Protein AF-A0A931CSE8-F1 (afdb_monomer_lite)

Secondary structure (DSSP, 8-state):
-HHHHHHHHHHHHHHHHHHHHHHHHHHHHHHHHHHHHHHHHHHHHHHHHHHHHHHHHHHHHHHHHHHHHHT-SEEEESSSSEEEEEEE-GGG-EEEEEEEEEE-GGG-EEEEEEEEEESEEETTSSS-EEESSPPPPEEEEEEEEE-TT-EEEEEETTS-EEEEETTEEEE-S-SSPPTTS-HHHHT---EEEEEEEEEESTTSTT-EEEEEEEE-TTT-SS-PPPP-------TT-TT---

Sequence (242 aa):
MLRRARQHLRNESGDFMISTIIGSIIMMVVIGAIAAGVLGIALFQKVVTEKSDVTSEAAMADSTLRSDILWASSITATDNKKVELTVPG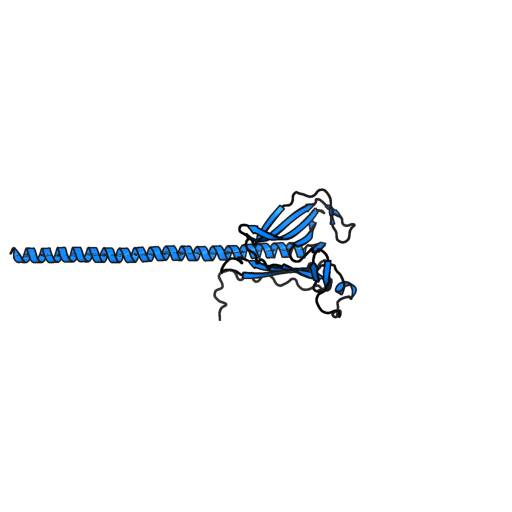RAGACRVATWTISPGDEGKTAVGVSVVSYPTTDATVNPVRCSGTPTAPSVQTFISDADPASAFTYANTGGRDLTYTAGTATVAGPSAVPAGVTAKAWESANLSEVALNTAVASSTDRKTSYRFAQTADNLSIIQTAADAPSHFVPEGDLTALP

Foldseek 3Di:
DVVVVVVVVVVVVVVVVVVVVVVVVVVVVVVVVVVVVVVVVVVVVVVVVVLVLLVQLQVVCLVVVQVQLQQFLAWADQAFFKIWGWGQDPPAKIKIKIWGFAQAPPRAIWIKIKMKIAGHWDPVDVSIDGDDDIDDIDMDTSARHKDPPKTKWWAFLQRWTWGHHRRDTDTDDDPDRDPPGDNCRRPDPTTFKMKIWIWGPVVDPSTDTDIRIFGHCVRHPDPDPTDPDPPPPDPPPPPPDD

Organism: NCBI:txid2935737

Radius of gyration: 31.16 Å; chains: 1; bounding box: 93×39×96 Å

Structure (mmCIF, N/CA/C/O backbone):
data_AF-A0A931CSE8-F1
#
_entry.id   AF-A0A931CSE8-F1
#
loop_
_atom_site.group_PDB
_atom_site.id
_atom_site.type_symbol
_atom_site.label_atom_id
_atom_site.label_alt_id
_atom_site.label_comp_id
_atom_site.label_asym_id
_atom_site.label_entity_id
_atom_site.label_seq_id
_atom_site.pdbx_PDB_ins_code
_atom_site.Cartn_x
_atom_site.Cartn_y
_atom_site.Cartn_z
_atom_site.occupancy
_atom_site.B_iso_or_equiv
_atom_site.auth_seq_id
_atom_site.auth_comp_id
_atom_site.auth_asym_id
_atom_site.auth_atom_id
_atom_site.pdbx_PDB_model_num
ATOM 1 N N . MET A 1 1 ? 64.871 -13.216 -70.271 1.00 52.12 1 MET A N 1
ATOM 2 C CA . MET A 1 1 ? 64.704 -13.377 -68.806 1.00 52.12 1 MET A CA 1
ATOM 3 C C . MET A 1 1 ? 63.903 -12.241 -68.151 1.00 52.12 1 MET A C 1
ATOM 5 O O . MET A 1 1 ? 63.045 -12.545 -67.336 1.00 52.12 1 MET A O 1
ATOM 9 N N . LEU A 1 2 ? 64.049 -10.972 -68.566 1.00 51.88 2 LEU A N 1
ATOM 10 C CA . LEU A 1 2 ? 63.293 -9.828 -68.006 1.00 51.88 2 LEU A CA 1
ATOM 11 C C . LEU A 1 2 ? 61.750 -9.911 -68.083 1.00 51.88 2 LEU A C 1
ATOM 13 O O . LEU A 1 2 ? 61.069 -9.425 -67.183 1.00 51.88 2 LEU A O 1
ATOM 17 N N . ARG A 1 3 ? 61.176 -10.525 -69.129 1.00 52.59 3 ARG A N 1
ATOM 18 C CA . ARG A 1 3 ? 59.709 -10.660 -69.254 1.00 52.59 3 ARG A CA 1
ATOM 19 C C . ARG A 1 3 ? 59.101 -11.607 -68.212 1.00 52.59 3 ARG A C 1
ATOM 21 O O . ARG A 1 3 ? 58.038 -11.296 -67.694 1.00 52.59 3 ARG A O 1
ATOM 28 N N . ARG A 1 4 ? 59.792 -12.697 -67.851 1.00 54.06 4 ARG A N 1
ATOM 29 C CA . ARG A 1 4 ? 59.328 -13.636 -66.810 1.00 54.06 4 ARG A CA 1
ATOM 30 C C . ARG A 1 4 ? 59.413 -13.025 -65.407 1.00 54.06 4 ARG A C 1
ATOM 32 O O . ARG A 1 4 ? 58.469 -13.170 -64.646 1.00 54.06 4 ARG A O 1
ATOM 39 N N . ALA A 1 5 ? 60.469 -12.264 -65.103 1.00 48.94 5 ALA A N 1
ATOM 40 C CA . ALA A 1 5 ? 60.606 -11.569 -63.818 1.00 48.94 5 ALA A CA 1
ATOM 41 C C . ALA A 1 5 ? 59.530 -10.484 -63.607 1.00 48.94 5 ALA A C 1
ATOM 43 O O . ALA A 1 5 ? 58.940 -10.402 -62.536 1.00 48.94 5 ALA A O 1
ATOM 44 N N . ARG A 1 6 ? 59.193 -9.700 -64.647 1.00 54.88 6 ARG A N 1
ATOM 45 C CA . ARG A 1 6 ? 58.076 -8.735 -64.581 1.00 54.88 6 ARG A CA 1
ATOM 46 C C . ARG A 1 6 ? 56.716 -9.402 -64.396 1.00 54.88 6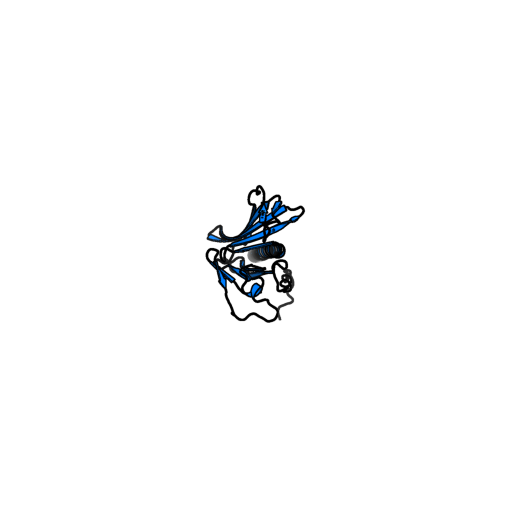 ARG A C 1
ATOM 48 O O . ARG A 1 6 ? 55.860 -8.831 -63.737 1.00 54.88 6 ARG A O 1
ATOM 55 N N . GLN A 1 7 ? 56.504 -10.572 -64.991 1.00 54.12 7 GLN A N 1
ATOM 56 C CA . GLN A 1 7 ? 55.238 -11.296 -64.879 1.00 54.12 7 GLN A CA 1
ATOM 57 C C . GLN A 1 7 ? 55.082 -11.941 -63.494 1.00 54.12 7 GLN A C 1
ATOM 59 O O . GLN A 1 7 ? 53.986 -11.930 -62.947 1.00 54.12 7 GLN A O 1
ATOM 64 N N . HIS A 1 8 ? 56.183 -12.398 -62.887 1.00 51.72 8 HIS A N 1
ATOM 65 C CA . HIS A 1 8 ? 56.181 -12.929 -61.524 1.00 51.72 8 HIS A CA 1
ATOM 66 C C . HIS A 1 8 ? 55.938 -11.832 -60.476 1.00 51.72 8 HIS A C 1
ATOM 68 O O . HIS A 1 8 ? 55.027 -11.968 -59.670 1.00 51.72 8 HIS A O 1
ATOM 74 N N . LEU A 1 9 ? 56.635 -10.691 -60.581 1.00 49.16 9 LEU A N 1
ATOM 75 C CA . LEU A 1 9 ? 56.443 -9.535 -59.690 1.00 49.16 9 LEU A CA 1
ATOM 76 C C . LEU A 1 9 ? 55.039 -8.917 -59.796 1.00 49.16 9 LEU A C 1
ATOM 78 O O . LEU A 1 9 ? 54.513 -8.383 -58.822 1.00 49.16 9 LEU A O 1
ATOM 82 N N . ARG A 1 10 ? 54.412 -8.975 -60.978 1.00 55.84 10 ARG A N 1
ATOM 83 C CA . ARG A 1 10 ? 53.043 -8.480 -61.197 1.00 55.84 10 ARG A CA 1
ATOM 84 C C . ARG A 1 10 ? 51.979 -9.432 -60.634 1.00 55.84 10 ARG A C 1
ATOM 86 O O . ARG A 1 10 ? 50.941 -8.953 -60.196 1.00 55.84 10 ARG A O 1
ATOM 93 N N . ASN A 1 11 ? 52.254 -10.738 -60.601 1.00 55.31 11 ASN A N 1
ATOM 94 C CA . ASN A 1 11 ? 51.403 -11.709 -59.910 1.00 55.31 11 ASN A CA 1
ATOM 95 C C . ASN A 1 11 ? 51.562 -11.611 -58.383 1.00 55.31 11 ASN A C 1
ATOM 97 O O . ASN A 1 11 ? 50.558 -11.562 -57.690 1.00 55.31 11 ASN A O 1
ATOM 101 N N . GLU A 1 12 ? 52.786 -11.477 -57.860 1.00 53.16 12 GLU A N 1
ATOM 102 C CA . GLU A 1 12 ? 53.026 -11.353 -56.409 1.00 53.16 12 GLU A CA 1
ATOM 103 C C . GLU A 1 12 ? 52.476 -10.043 -55.820 1.00 53.16 12 GLU A C 1
ATOM 105 O O . GLU A 1 12 ? 51.896 -10.041 -54.737 1.00 53.16 12 GLU A O 1
ATOM 110 N N . SER A 1 13 ? 52.601 -8.921 -56.542 1.00 54.47 13 SER A N 1
ATOM 111 C CA . SER A 1 13 ? 51.997 -7.645 -56.117 1.00 54.47 13 SER A CA 1
ATOM 112 C C . SER A 1 13 ? 50.469 -7.641 -56.228 1.00 54.47 13 SER A C 1
ATOM 114 O O . SER A 1 13 ? 49.809 -7.036 -55.386 1.00 54.47 13 SER A O 1
ATOM 116 N N . GLY A 1 14 ? 49.901 -8.339 -57.219 1.00 54.78 14 GLY A N 1
ATOM 117 C CA . GLY A 1 14 ? 48.456 -8.545 -57.350 1.00 54.78 14 GLY A CA 1
ATOM 118 C C . GLY A 1 14 ? 47.879 -9.392 -56.213 1.00 54.78 14 GLY A C 1
ATOM 119 O O . GLY A 1 14 ? 46.905 -8.976 -55.590 1.00 54.78 14 GLY A O 1
ATOM 120 N N . ASP A 1 15 ? 48.521 -10.514 -55.879 1.00 57.88 15 ASP A N 1
ATOM 121 C CA . ASP A 1 15 ? 48.116 -11.382 -54.763 1.00 57.88 15 ASP A CA 1
ATOM 122 C C . ASP A 1 15 ? 48.261 -10.684 -53.404 1.00 57.88 15 ASP A C 1
ATOM 124 O O . ASP A 1 15 ? 47.380 -10.806 -52.554 1.00 57.88 15 ASP A O 1
ATOM 128 N N . PHE A 1 16 ? 49.311 -9.880 -53.199 1.00 60.09 16 PHE A N 1
ATOM 129 C CA . PHE A 1 16 ? 49.476 -9.099 -51.968 1.00 60.09 16 PHE A CA 1
ATOM 130 C C . PHE A 1 16 ? 48.382 -8.029 -51.804 1.00 60.09 16 PHE A C 1
ATOM 132 O O . PHE A 1 16 ? 47.828 -7.853 -50.715 1.00 60.09 16 PHE A O 1
ATOM 139 N N . MET A 1 17 ? 48.028 -7.330 -52.888 1.00 62.47 17 MET A N 1
ATOM 140 C CA . MET A 1 17 ? 46.972 -6.313 -52.870 1.00 62.47 17 MET A CA 1
ATOM 141 C C . MET A 1 17 ? 45.587 -6.943 -52.647 1.00 62.47 17 MET A C 1
ATOM 143 O O . MET A 1 17 ? 44.810 -6.437 -51.839 1.00 62.47 17 MET A O 1
ATOM 147 N N . ILE A 1 18 ? 45.306 -8.085 -53.286 1.00 66.31 18 ILE A N 1
ATOM 148 C CA . ILE A 1 18 ? 44.064 -8.851 -53.096 1.00 66.31 18 ILE A CA 1
ATOM 149 C C . ILE A 1 18 ? 43.982 -9.404 -51.668 1.00 66.31 18 ILE A C 1
ATOM 151 O O . ILE A 1 18 ? 42.959 -9.234 -51.008 1.00 66.31 18 ILE A O 1
ATOM 155 N N . SER A 1 19 ? 45.065 -9.983 -51.144 1.00 67.12 19 SER A N 1
ATOM 156 C CA . SER A 1 19 ? 45.127 -10.489 -49.767 1.00 67.12 19 SER A CA 1
ATOM 157 C C . SER A 1 19 ? 44.913 -9.382 -48.731 1.00 67.12 19 SER A C 1
ATOM 159 O O . SER A 1 19 ? 44.273 -9.616 -47.707 1.00 67.12 19 SER A O 1
ATOM 161 N N . THR A 1 20 ? 45.415 -8.172 -48.989 1.00 72.50 20 THR A N 1
ATOM 162 C CA . THR A 1 20 ? 45.246 -7.020 -48.087 1.00 72.50 20 THR A CA 1
ATOM 163 C C . THR A 1 20 ? 43.802 -6.509 -48.093 1.00 72.50 20 THR A C 1
ATOM 165 O O . THR A 1 20 ? 43.255 -6.208 -47.034 1.00 72.50 20 THR A O 1
ATOM 168 N N . ILE A 1 21 ? 43.157 -6.454 -49.264 1.00 71.56 21 ILE A N 1
ATOM 169 C CA . ILE A 1 21 ? 41.749 -6.043 -49.402 1.00 71.56 21 ILE A CA 1
ATOM 170 C C . ILE A 1 21 ? 40.807 -7.084 -48.784 1.00 71.56 21 ILE A C 1
ATOM 172 O O . ILE A 1 21 ? 39.873 -6.730 -48.072 1.00 71.56 21 ILE A O 1
ATOM 176 N N . ILE A 1 22 ? 41.055 -8.376 -49.007 1.00 74.25 22 ILE A N 1
ATOM 177 C CA . ILE A 1 22 ? 40.267 -9.444 -48.377 1.00 74.25 22 ILE A CA 1
ATOM 178 C C . ILE A 1 22 ? 40.449 -9.400 -46.855 1.00 74.25 22 ILE A C 1
ATOM 180 O O . ILE A 1 22 ? 39.466 -9.470 -46.118 1.00 74.25 22 ILE A O 1
ATOM 184 N N . GLY A 1 23 ? 41.684 -9.212 -46.377 1.00 72.50 23 GLY A N 1
ATOM 185 C CA . GLY A 1 23 ? 41.979 -9.067 -44.953 1.00 72.50 23 GLY A CA 1
ATOM 186 C C . GLY A 1 23 ? 41.252 -7.884 -44.307 1.00 72.50 23 GLY A C 1
ATOM 187 O O . GLY A 1 23 ? 40.689 -8.041 -43.225 1.00 72.50 23 GLY A O 1
ATOM 188 N N . SER A 1 24 ? 41.191 -6.727 -44.976 1.00 72.56 24 SER A N 1
ATOM 189 C CA . SER A 1 24 ? 40.490 -5.549 -44.450 1.00 72.56 24 SER A CA 1
ATOM 190 C C . SER A 1 24 ? 38.969 -5.718 -44.437 1.00 72.56 24 SER A C 1
ATOM 192 O O . SER A 1 24 ? 38.332 -5.331 -43.458 1.00 72.56 24 SER A O 1
ATOM 194 N N . ILE A 1 25 ? 38.384 -6.358 -45.457 1.00 76.88 25 ILE A N 1
ATOM 195 C CA . ILE A 1 25 ? 36.947 -6.677 -45.491 1.00 76.88 25 ILE A CA 1
ATOM 196 C C . ILE A 1 25 ? 36.588 -7.647 -44.360 1.00 76.88 25 ILE A C 1
ATOM 198 O O . ILE A 1 25 ? 35.637 -7.398 -43.621 1.00 76.88 25 ILE A O 1
ATOM 202 N N . ILE A 1 26 ? 37.363 -8.721 -44.177 1.00 76.81 26 ILE A N 1
ATOM 203 C CA . ILE A 1 26 ? 37.138 -9.687 -43.093 1.00 76.81 26 ILE A CA 1
ATOM 204 C C . ILE A 1 26 ? 37.258 -8.995 -41.734 1.00 76.81 26 ILE A C 1
ATOM 206 O O . ILE A 1 26 ? 36.388 -9.169 -40.884 1.00 76.81 26 ILE A O 1
ATOM 210 N N . MET A 1 27 ? 38.288 -8.170 -41.532 1.00 77.19 27 MET A N 1
ATOM 211 C CA . MET A 1 27 ? 38.465 -7.433 -40.281 1.00 77.19 27 MET A CA 1
ATOM 212 C C . MET A 1 27 ? 37.281 -6.495 -40.005 1.00 77.19 27 MET A C 1
ATOM 214 O O . MET A 1 27 ? 36.795 -6.446 -38.879 1.00 77.19 27 MET A O 1
ATOM 218 N N . MET A 1 28 ? 36.767 -5.803 -41.026 1.00 71.19 28 MET A N 1
ATOM 219 C CA . MET A 1 28 ? 35.608 -4.916 -40.896 1.00 71.19 28 MET A CA 1
ATOM 220 C C . MET A 1 28 ? 34.329 -5.686 -40.534 1.00 71.19 28 MET A C 1
ATOM 222 O O . MET A 1 28 ? 33.575 -5.244 -39.669 1.00 71.19 28 MET A O 1
ATOM 226 N N . VAL A 1 29 ? 34.113 -6.863 -41.130 1.00 75.50 29 VAL A N 1
ATOM 227 C CA . VAL A 1 29 ? 32.983 -7.748 -40.797 1.00 75.50 29 VAL A CA 1
ATOM 228 C C . VAL A 1 29 ? 33.100 -8.279 -39.368 1.00 75.50 29 VAL A C 1
ATOM 230 O O . VAL A 1 29 ? 32.117 -8.262 -38.631 1.00 75.50 29 VAL A O 1
ATOM 233 N N . VAL A 1 30 ? 34.293 -8.703 -38.945 1.00 79.06 30 VAL A N 1
ATOM 234 C CA . VAL A 1 30 ? 34.534 -9.211 -37.585 1.00 79.06 30 VAL A CA 1
ATOM 235 C C . VAL A 1 30 ? 34.347 -8.107 -36.544 1.00 79.06 30 VAL A C 1
ATOM 237 O O . VAL A 1 30 ? 33.658 -8.323 -35.552 1.00 79.06 30 VAL A O 1
ATOM 240 N N . ILE A 1 31 ? 34.885 -6.906 -36.777 1.00 77.00 31 ILE A N 1
ATOM 241 C CA . ILE A 1 31 ? 34.684 -5.756 -35.883 1.00 77.00 31 ILE A CA 1
ATOM 242 C C . ILE A 1 31 ? 33.200 -5.376 -35.824 1.00 77.00 31 ILE A C 1
ATOM 244 O O . ILE A 1 31 ? 32.682 -5.131 -34.737 1.00 77.00 31 ILE A O 1
ATOM 248 N N . GLY A 1 32 ? 32.497 -5.384 -36.961 1.00 68.12 32 GLY A N 1
ATOM 249 C CA . GLY A 1 32 ? 31.053 -5.146 -37.011 1.00 68.12 32 GLY A CA 1
ATOM 250 C C . GLY A 1 32 ? 30.255 -6.182 -36.214 1.00 68.12 32 GLY A C 1
ATOM 251 O O . GLY A 1 32 ? 29.369 -5.815 -35.445 1.00 68.12 32 GLY A O 1
ATOM 252 N N . ALA A 1 33 ? 30.609 -7.464 -36.332 1.00 71.06 33 ALA A N 1
ATOM 253 C CA . ALA A 1 33 ? 29.987 -8.547 -35.573 1.00 71.06 33 ALA A CA 1
ATOM 254 C C . ALA A 1 33 ? 30.250 -8.424 -34.062 1.00 71.06 33 ALA A C 1
ATOM 256 O O . ALA A 1 33 ? 29.331 -8.602 -33.265 1.00 71.06 33 ALA A O 1
ATOM 257 N N . ILE A 1 34 ? 31.473 -8.059 -33.661 1.00 76.00 34 ILE A N 1
ATOM 258 C CA . ILE A 1 34 ? 31.818 -7.808 -32.254 1.00 76.00 34 ILE A CA 1
ATOM 259 C C . ILE A 1 34 ? 31.036 -6.602 -31.722 1.00 76.00 34 ILE A C 1
ATOM 261 O O . ILE A 1 34 ? 30.448 -6.689 -30.648 1.00 76.00 34 ILE A O 1
ATOM 265 N N . ALA A 1 35 ? 30.969 -5.499 -32.472 1.00 70.25 35 ALA A N 1
ATOM 266 C CA . ALA A 1 35 ? 30.227 -4.305 -32.072 1.00 70.25 35 ALA A CA 1
ATOM 267 C C . ALA A 1 35 ? 28.724 -4.590 -31.903 1.00 70.25 35 ALA A C 1
ATOM 269 O O . ALA A 1 35 ? 28.133 -4.198 -30.897 1.00 70.25 35 ALA A O 1
ATOM 270 N N . ALA A 1 36 ? 28.119 -5.327 -32.841 1.00 69.50 36 ALA A N 1
ATOM 271 C CA . ALA A 1 36 ? 26.732 -5.773 -32.731 1.00 69.50 36 ALA A CA 1
ATOM 272 C C . ALA A 1 36 ? 26.521 -6.701 -31.522 1.00 69.50 36 ALA A C 1
ATOM 274 O O . ALA A 1 36 ? 25.532 -6.557 -30.805 1.00 69.50 36 ALA A O 1
ATOM 275 N N . GLY A 1 37 ? 27.471 -7.603 -31.251 1.00 61.81 37 GLY A N 1
ATOM 276 C CA . GLY A 1 37 ? 27.453 -8.473 -30.075 1.00 61.81 37 GLY A CA 1
ATOM 277 C C . GLY A 1 37 ? 27.499 -7.696 -28.756 1.00 61.81 37 GLY A C 1
ATOM 278 O O . GLY A 1 37 ? 26.691 -7.952 -27.868 1.00 61.81 37 GLY A O 1
ATOM 279 N N . VAL A 1 38 ? 28.384 -6.701 -28.640 1.00 75.25 38 VAL A N 1
ATOM 280 C CA . VAL A 1 38 ? 28.498 -5.849 -27.441 1.00 75.25 38 VAL A CA 1
ATOM 281 C C . VAL A 1 38 ? 27.218 -5.042 -27.211 1.00 75.25 38 VAL A C 1
ATOM 283 O O . VAL A 1 38 ? 26.722 -4.994 -26.086 1.00 75.25 38 VAL A O 1
ATOM 286 N N . LEU A 1 39 ? 26.640 -4.457 -28.266 1.00 68.50 39 LEU A N 1
ATOM 287 C CA . LEU A 1 39 ? 25.368 -3.734 -28.173 1.00 68.50 39 LEU A CA 1
ATOM 288 C C . LEU A 1 39 ? 24.208 -4.659 -27.783 1.00 68.50 39 LEU A C 1
ATOM 290 O O . LEU A 1 39 ? 23.397 -4.295 -26.936 1.00 68.50 39 LEU A O 1
ATOM 294 N N . GLY A 1 40 ? 24.147 -5.865 -28.355 1.00 64.00 40 GLY A N 1
ATOM 295 C CA . GLY A 1 40 ? 23.136 -6.865 -28.011 1.00 64.00 40 GLY A CA 1
ATOM 296 C C . GLY A 1 40 ? 23.207 -7.292 -26.543 1.00 64.00 40 GLY A C 1
ATOM 297 O O . GLY A 1 40 ? 22.177 -7.343 -25.875 1.00 64.00 40 GLY A O 1
ATOM 298 N N . ILE A 1 41 ? 24.415 -7.524 -26.016 1.00 71.19 41 ILE A N 1
ATOM 299 C CA . ILE A 1 41 ? 24.628 -7.859 -24.600 1.00 71.19 41 ILE A CA 1
ATOM 300 C C . ILE A 1 41 ? 24.220 -6.691 -23.698 1.00 71.19 41 ILE A C 1
ATOM 302 O O . ILE A 1 41 ? 23.527 -6.913 -22.710 1.00 71.19 41 ILE A O 1
ATOM 306 N N . ALA A 1 42 ? 24.589 -5.454 -24.043 1.00 67.25 42 ALA A N 1
ATOM 307 C CA . ALA A 1 42 ? 24.218 -4.277 -23.260 1.00 67.25 42 ALA A CA 1
ATOM 308 C C . ALA A 1 42 ? 22.695 -4.064 -23.219 1.00 67.25 42 ALA A C 1
ATOM 310 O O . ALA A 1 42 ? 22.139 -3.775 -22.162 1.00 67.25 42 ALA A O 1
ATOM 311 N N . LEU A 1 43 ? 22.004 -4.254 -24.350 1.00 69.69 43 LEU A N 1
ATOM 312 C CA . LEU A 1 43 ? 20.542 -4.189 -24.412 1.00 69.69 43 LEU A CA 1
ATOM 313 C C . LEU A 1 43 ? 19.891 -5.312 -23.603 1.00 69.69 43 LEU A C 1
ATOM 315 O O . LEU A 1 43 ? 18.937 -5.060 -22.873 1.00 69.69 43 LEU A O 1
ATOM 319 N N . PHE A 1 44 ? 20.414 -6.535 -23.696 1.00 67.88 44 PHE A N 1
ATOM 320 C CA . PHE A 1 44 ? 19.917 -7.657 -22.909 1.00 67.88 44 PHE A CA 1
ATOM 321 C C . PHE A 1 44 ? 20.099 -7.419 -21.405 1.00 67.88 44 PHE A C 1
ATOM 323 O O . PHE A 1 44 ? 19.146 -7.572 -20.647 1.00 67.88 44 PHE A O 1
ATOM 330 N N . GLN A 1 45 ? 21.283 -6.971 -20.977 1.00 68.38 45 GLN A N 1
ATOM 331 C CA . GLN A 1 45 ? 21.551 -6.613 -19.582 1.00 68.38 45 GLN A CA 1
ATOM 332 C C . GLN A 1 45 ? 20.624 -5.500 -19.101 1.00 68.38 45 GLN A C 1
ATOM 334 O O . GLN A 1 45 ? 20.052 -5.622 -18.026 1.00 68.38 45 GLN A O 1
ATOM 339 N N . LYS A 1 46 ? 20.414 -4.460 -19.916 1.00 71.88 46 LYS A N 1
ATOM 340 C CA . LYS A 1 46 ? 19.475 -3.382 -19.599 1.00 71.88 46 LYS A CA 1
ATOM 341 C C . LYS A 1 46 ? 18.057 -3.915 -19.372 1.00 71.88 46 LYS A C 1
ATOM 343 O O . LYS A 1 46 ? 17.448 -3.582 -18.365 1.00 71.88 46 LYS A O 1
ATOM 348 N N . VAL A 1 47 ? 17.563 -4.779 -20.261 1.00 70.31 47 VAL A N 1
ATOM 349 C CA . VAL A 1 47 ? 16.230 -5.390 -20.124 1.00 70.31 47 VAL A CA 1
ATOM 350 C C . VAL A 1 47 ? 16.117 -6.238 -18.855 1.00 70.31 47 VAL A C 1
ATOM 352 O O . VAL A 1 47 ? 15.074 -6.209 -18.205 1.00 70.31 47 VAL A O 1
ATOM 355 N N . VAL A 1 48 ? 17.160 -6.996 -18.505 1.00 70.50 48 VAL A N 1
ATOM 356 C CA . VAL A 1 48 ? 17.181 -7.806 -17.277 1.00 70.50 48 VAL A CA 1
ATOM 357 C C . VAL A 1 48 ? 17.158 -6.911 -16.039 1.00 70.50 48 VAL A C 1
ATOM 359 O O . VAL A 1 48 ? 16.336 -7.130 -15.156 1.00 70.50 48 VAL A O 1
ATOM 362 N N . THR A 1 49 ? 17.995 -5.872 -15.988 1.00 70.88 49 THR A N 1
ATOM 363 C CA . THR A 1 49 ? 18.019 -4.933 -14.859 1.00 70.88 49 THR A CA 1
ATOM 364 C C . THR A 1 49 ? 16.672 -4.238 -14.680 1.00 70.88 49 THR A C 1
ATOM 366 O O . THR A 1 49 ? 16.127 -4.250 -13.584 1.00 70.88 49 THR A O 1
ATOM 369 N N . GLU A 1 50 ? 16.075 -3.719 -15.756 1.00 71.50 50 GLU A N 1
ATOM 370 C CA . GLU A 1 50 ? 14.778 -3.032 -15.683 1.00 71.50 50 GLU A CA 1
ATOM 371 C C . GLU A 1 50 ? 13.648 -3.965 -15.211 1.00 71.50 50 GLU A C 1
ATOM 373 O O . GLU A 1 50 ? 12.796 -3.559 -14.423 1.00 71.50 50 GLU A O 1
ATOM 378 N N . LYS A 1 51 ? 13.640 -5.236 -15.637 1.00 73.44 51 LYS A N 1
ATOM 379 C CA . LYS A 1 51 ? 12.674 -6.230 -15.132 1.00 73.44 51 LYS A CA 1
ATOM 380 C C . LYS A 1 51 ? 12.898 -6.587 -13.662 1.00 73.44 51 LYS A C 1
ATOM 382 O O . LYS A 1 51 ? 11.927 -6.740 -12.914 1.00 73.44 51 LYS A O 1
ATOM 387 N N . SER A 1 52 ? 14.159 -6.706 -13.255 1.00 75.56 52 SER A N 1
ATOM 388 C CA . SER A 1 52 ? 14.537 -6.928 -11.861 1.00 75.56 52 SER A CA 1
ATOM 389 C C . SER A 1 52 ? 14.060 -5.772 -10.979 1.00 75.56 52 SER A C 1
ATOM 391 O O . SER A 1 52 ? 13.507 -6.016 -9.908 1.00 75.56 52 SER A O 1
ATOM 393 N N . ASP A 1 53 ? 14.198 -4.528 -11.442 1.00 80.38 53 ASP A N 1
ATOM 394 C CA . ASP A 1 53 ? 13.751 -3.340 -10.711 1.00 80.38 53 ASP A CA 1
ATOM 395 C C . ASP A 1 53 ? 12.225 -3.331 -10.531 1.00 80.38 53 ASP A C 1
ATOM 397 O O . ASP A 1 53 ? 11.747 -3.179 -9.407 1.00 80.38 53 ASP A O 1
ATOM 401 N N . VAL A 1 54 ? 11.454 -3.612 -11.592 1.00 84.38 54 VAL A N 1
ATOM 402 C CA . VAL A 1 54 ? 9.981 -3.739 -11.527 1.00 84.38 54 VAL A CA 1
ATOM 403 C C . VAL A 1 54 ? 9.546 -4.788 -10.505 1.00 84.38 54 VAL A C 1
ATOM 405 O O . VAL A 1 54 ? 8.646 -4.553 -9.696 1.00 84.38 54 VAL A O 1
ATOM 408 N N . THR A 1 55 ? 10.192 -5.953 -10.533 1.00 84.00 55 THR A N 1
ATOM 409 C CA . THR A 1 55 ? 9.865 -7.063 -9.632 1.00 84.00 55 THR A CA 1
ATOM 410 C C . THR A 1 55 ? 10.236 -6.728 -8.188 1.00 84.00 55 THR A C 1
ATOM 412 O O . THR A 1 55 ? 9.478 -7.043 -7.272 1.00 84.00 55 THR A O 1
ATOM 415 N N . SER A 1 56 ? 11.370 -6.057 -7.980 1.00 84.12 56 SER A N 1
ATOM 416 C CA . SER A 1 56 ? 11.825 -5.603 -6.666 1.00 84.12 56 SER A CA 1
ATOM 417 C C . SER A 1 56 ? 10.873 -4.566 -6.062 1.00 84.12 56 SER A C 1
ATOM 419 O O . SER A 1 56 ? 10.424 -4.743 -4.929 1.00 84.12 56 SER A O 1
ATOM 421 N N . GLU A 1 57 ? 10.490 -3.538 -6.830 1.00 90.38 57 GLU A N 1
ATOM 422 C CA . GLU A 1 57 ? 9.511 -2.525 -6.406 1.00 90.38 57 GLU A CA 1
ATOM 423 C C . GLU A 1 57 ? 8.183 -3.181 -5.997 1.00 90.38 57 GLU A C 1
ATOM 425 O O . GLU A 1 57 ? 7.675 -2.946 -4.896 1.00 90.38 57 GLU A O 1
ATOM 430 N N . ALA A 1 58 ? 7.650 -4.065 -6.849 1.00 89.06 58 ALA A N 1
ATOM 431 C CA . ALA A 1 58 ? 6.406 -4.778 -6.578 1.00 89.06 58 ALA A CA 1
ATOM 432 C C . ALA A 1 58 ? 6.503 -5.666 -5.326 1.00 89.06 58 ALA A C 1
ATOM 434 O O . ALA A 1 58 ? 5.595 -5.657 -4.498 1.00 89.06 58 ALA A O 1
ATOM 435 N N . ALA A 1 59 ? 7.603 -6.405 -5.154 1.00 86.88 59 ALA A N 1
ATOM 436 C CA . ALA A 1 59 ? 7.806 -7.291 -4.011 1.00 86.88 59 ALA A CA 1
ATOM 437 C C . ALA A 1 59 ? 7.940 -6.520 -2.689 1.00 86.88 59 ALA A C 1
ATOM 439 O O . ALA A 1 59 ? 7.368 -6.922 -1.673 1.00 86.88 59 ALA A O 1
ATOM 440 N N . MET A 1 60 ? 8.666 -5.398 -2.693 1.00 89.00 60 MET A N 1
ATOM 441 C CA . MET A 1 60 ? 8.788 -4.534 -1.519 1.00 89.00 60 MET A CA 1
ATOM 442 C C . MET A 1 60 ? 7.446 -3.890 -1.156 1.00 89.00 60 MET A C 1
ATOM 444 O O . MET A 1 60 ? 7.097 -3.847 0.028 1.00 89.00 60 MET A O 1
ATOM 448 N N . ALA A 1 61 ? 6.685 -3.433 -2.158 1.00 92.44 61 ALA A N 1
ATOM 449 C CA . ALA A 1 61 ? 5.346 -2.888 -1.963 1.00 92.44 61 ALA A CA 1
ATOM 450 C C . ALA A 1 61 ? 4.399 -3.941 -1.368 1.00 92.44 61 ALA A C 1
ATOM 452 O O . ALA A 1 61 ? 3.785 -3.682 -0.335 1.00 92.44 61 ALA A O 1
ATOM 453 N N . ASP A 1 62 ? 4.332 -5.135 -1.970 1.00 91.12 62 ASP A N 1
ATOM 454 C CA . ASP A 1 62 ? 3.477 -6.240 -1.523 1.00 91.12 62 ASP A CA 1
ATOM 455 C C . ASP A 1 62 ? 3.814 -6.656 -0.090 1.00 91.12 62 ASP A C 1
ATOM 457 O O . ASP A 1 62 ? 2.962 -6.613 0.796 1.00 91.12 62 ASP A O 1
ATOM 461 N N . SER A 1 63 ? 5.083 -6.984 0.171 1.00 88.31 63 SER A N 1
ATOM 462 C CA . SER A 1 63 ? 5.520 -7.452 1.487 1.00 88.31 63 SER A CA 1
ATOM 463 C C . SER A 1 63 ? 5.252 -6.422 2.582 1.00 88.31 63 SER A C 1
ATOM 465 O O . SER A 1 63 ? 4.830 -6.793 3.680 1.00 88.31 63 SER A O 1
ATOM 467 N N . THR A 1 64 ? 5.509 -5.139 2.316 1.00 91.00 64 THR A N 1
ATOM 468 C CA . THR A 1 64 ? 5.326 -4.093 3.328 1.00 91.00 64 THR A CA 1
ATOM 469 C C . THR A 1 64 ? 3.845 -3.807 3.550 1.00 91.00 64 THR A C 1
ATOM 471 O O . THR A 1 64 ? 3.400 -3.799 4.696 1.00 91.00 64 THR A O 1
ATOM 474 N N . LEU A 1 65 ? 3.058 -3.644 2.480 1.00 93.25 65 LEU A N 1
ATOM 475 C CA . LEU A 1 65 ? 1.627 -3.354 2.585 1.00 93.25 65 LEU A CA 1
ATOM 476 C C . LEU A 1 65 ? 0.878 -4.502 3.269 1.00 93.25 65 LEU A C 1
ATOM 478 O O . LEU A 1 65 ? 0.119 -4.260 4.206 1.00 93.25 65 LEU A O 1
ATOM 482 N N . ARG A 1 66 ? 1.132 -5.755 2.866 1.00 91.62 66 ARG A N 1
ATOM 483 C CA . ARG A 1 66 ? 0.530 -6.928 3.519 1.00 91.62 66 ARG A CA 1
ATOM 484 C C . ARG A 1 66 ? 0.900 -6.996 4.997 1.00 91.62 66 ARG A C 1
ATOM 486 O O . ARG A 1 66 ? 0.030 -7.240 5.825 1.00 91.62 66 ARG A O 1
ATOM 493 N N . SER A 1 67 ? 2.163 -6.745 5.350 1.00 89.00 67 SER A N 1
ATOM 494 C CA . SER A 1 67 ? 2.591 -6.720 6.753 1.00 89.00 67 SER A CA 1
ATOM 495 C C . SER A 1 67 ? 1.891 -5.613 7.547 1.00 89.00 67 SER A C 1
ATOM 497 O O . SER A 1 67 ? 1.496 -5.836 8.690 1.00 89.00 67 SER A O 1
ATOM 499 N N . ASP A 1 68 ? 1.734 -4.420 6.974 1.00 90.38 68 ASP A N 1
ATOM 500 C CA . ASP A 1 68 ? 1.043 -3.315 7.639 1.00 90.38 68 ASP A CA 1
ATOM 501 C C . ASP A 1 68 ? -0.435 -3.635 7.880 1.00 90.38 68 ASP A C 1
ATOM 503 O O . ASP A 1 68 ? -0.940 -3.362 8.966 1.00 90.38 68 ASP A O 1
ATOM 507 N N . ILE A 1 69 ? -1.111 -4.247 6.901 1.00 91.38 69 ILE A N 1
ATOM 508 C CA . ILE A 1 69 ? -2.520 -4.642 7.016 1.00 91.38 69 ILE A CA 1
ATOM 509 C C . ILE A 1 69 ? -2.684 -5.775 8.033 1.00 91.38 69 ILE A C 1
ATOM 511 O O . ILE A 1 69 ? -3.521 -5.670 8.923 1.00 91.38 69 ILE A O 1
ATOM 515 N N . LEU A 1 70 ? -1.872 -6.834 7.939 1.00 88.62 70 LEU A N 1
ATOM 516 C CA . LEU A 1 70 ? -1.974 -8.017 8.801 1.00 88.62 70 LEU A CA 1
ATOM 517 C C . LEU A 1 70 ? -1.888 -7.661 10.291 1.00 88.62 70 LEU A C 1
ATOM 519 O O . LEU A 1 70 ? -2.580 -8.254 11.114 1.00 88.62 70 LEU A O 1
ATOM 523 N N . TRP A 1 71 ? -1.032 -6.697 10.634 1.00 86.75 71 TRP A N 1
ATOM 524 C CA . TRP A 1 71 ? -0.813 -6.270 12.015 1.00 86.75 71 TRP A CA 1
ATOM 525 C C . TRP A 1 71 ? -1.612 -5.022 12.407 1.00 86.75 71 TRP A C 1
ATOM 527 O O . TRP A 1 71 ? -1.410 -4.494 13.502 1.00 86.75 71 TRP A O 1
ATOM 537 N N . ALA A 1 72 ? -2.506 -4.527 11.550 1.00 89.12 72 ALA A N 1
ATOM 538 C CA . ALA A 1 72 ? -3.266 -3.318 11.828 1.00 89.12 72 ALA A CA 1
ATOM 539 C C . ALA A 1 72 ? -4.265 -3.533 12.978 1.00 89.12 72 ALA A C 1
ATOM 541 O O . ALA A 1 72 ? -5.125 -4.405 12.927 1.00 89.12 72 ALA A O 1
ATOM 542 N N . SER A 1 73 ? -4.221 -2.690 14.010 1.00 87.56 73 SER A N 1
ATOM 543 C CA . SER A 1 73 ? -5.292 -2.581 15.012 1.00 87.56 73 SER A CA 1
ATOM 544 C C . SER A 1 73 ? -6.444 -1.690 14.551 1.00 87.56 73 SER A C 1
ATOM 546 O O . SER A 1 73 ? -7.517 -1.717 15.148 1.00 87.56 73 SER A O 1
ATOM 548 N N . SER A 1 74 ? -6.224 -0.871 13.521 1.00 90.44 74 SER A N 1
ATOM 549 C CA . SER A 1 74 ? -7.286 -0.193 12.781 1.00 90.44 74 SER A CA 1
ATOM 550 C C . SER A 1 74 ? -6.847 0.203 11.387 1.00 90.44 74 SER A C 1
ATOM 552 O O . SER A 1 74 ? -5.667 0.451 11.135 1.00 90.44 74 SER A O 1
ATOM 554 N N . ILE A 1 75 ? -7.841 0.294 10.511 1.00 93.69 75 ILE A N 1
ATOM 555 C CA . ILE A 1 75 ? -7.704 0.693 9.120 1.00 93.69 75 ILE A CA 1
ATOM 556 C C . ILE A 1 75 ? -8.695 1.827 8.887 1.00 93.69 75 ILE A C 1
ATOM 558 O O . ILE A 1 75 ? -9.892 1.674 9.139 1.00 93.69 75 ILE A O 1
ATOM 562 N N . THR A 1 76 ? -8.194 2.962 8.413 1.00 92.81 76 THR A N 1
ATOM 563 C CA . THR A 1 76 ? -9.008 4.128 8.067 1.00 92.81 76 THR A CA 1
ATOM 564 C C . THR A 1 76 ? -8.747 4.501 6.618 1.00 92.81 76 THR A C 1
ATOM 566 O O . THR A 1 76 ? -7.600 4.650 6.206 1.00 92.81 76 THR A O 1
ATOM 569 N N . ALA A 1 77 ? -9.811 4.671 5.843 1.00 92.75 77 ALA A N 1
ATOM 570 C CA . ALA A 1 77 ? -9.734 5.112 4.458 1.00 92.75 77 ALA A CA 1
ATOM 571 C C . ALA A 1 77 ? -10.421 6.469 4.304 1.00 92.75 77 ALA A C 1
ATOM 573 O O . ALA A 1 77 ? -11.499 6.700 4.856 1.00 92.75 77 ALA A O 1
ATOM 574 N N . THR A 1 78 ? -9.807 7.361 3.529 1.00 87.88 78 THR A N 1
ATOM 575 C CA . THR A 1 78 ? -10.441 8.628 3.134 1.00 87.88 78 THR A CA 1
ATOM 576 C C . THR A 1 78 ? -11.026 8.515 1.732 1.00 87.88 78 THR A C 1
ATOM 578 O O . THR A 1 78 ? -12.122 8.997 1.452 1.00 87.88 78 THR A O 1
ATOM 581 N N . ASP A 1 79 ? -10.298 7.866 0.838 1.00 92.88 79 ASP A N 1
ATOM 582 C CA . ASP A 1 79 ? -10.650 7.675 -0.559 1.00 92.88 79 ASP A CA 1
ATOM 583 C C . ASP A 1 79 ? -9.954 6.411 -1.086 1.00 92.88 79 ASP A C 1
ATOM 585 O O . ASP A 1 79 ? -9.430 5.599 -0.322 1.00 92.88 79 ASP A O 1
ATOM 589 N N . ASN A 1 80 ? -9.953 6.222 -2.401 1.00 94.06 80 ASN A N 1
ATOM 590 C CA . ASN A 1 80 ? -9.258 5.121 -3.059 1.00 94.06 80 ASN A CA 1
ATOM 591 C C . ASN A 1 80 ? -7.772 5.413 -3.351 1.00 94.06 80 ASN A C 1
ATOM 593 O O . ASN A 1 80 ? -7.121 4.616 -4.018 1.00 94.06 80 ASN A O 1
ATOM 597 N N . LYS A 1 81 ? -7.220 6.539 -2.891 1.00 96.00 81 LYS A N 1
ATOM 598 C CA . LYS A 1 81 ? -5.816 6.929 -3.093 1.00 96.00 81 LYS A CA 1
ATOM 599 C C . LYS A 1 81 ? -5.020 6.943 -1.795 1.00 96.00 81 LYS A C 1
ATOM 601 O O . LYS A 1 81 ? -3.795 6.930 -1.858 1.00 96.00 81 LYS A O 1
ATOM 606 N N . LYS A 1 82 ? -5.678 6.941 -0.637 1.00 95.31 82 LYS A N 1
ATOM 607 C CA . LYS A 1 82 ? -5.031 7.010 0.669 1.00 95.31 82 LYS A CA 1
ATOM 608 C C . LYS A 1 82 ? -5.694 6.087 1.690 1.00 95.31 82 LYS A C 1
ATOM 610 O O . LYS A 1 82 ? -6.893 6.202 1.954 1.00 95.31 82 LYS A O 1
ATOM 615 N N . VAL A 1 83 ? -4.874 5.259 2.333 1.00 96.19 83 VAL A N 1
ATOM 616 C CA . VAL A 1 83 ? -5.262 4.410 3.467 1.00 96.19 83 VAL A CA 1
ATOM 617 C C . VAL A 1 83 ? -4.287 4.595 4.625 1.00 96.19 83 VAL A C 1
ATOM 619 O O . VAL A 1 83 ? -3.079 4.726 4.436 1.00 96.19 83 VAL A O 1
ATOM 622 N N . GLU A 1 84 ? -4.819 4.630 5.838 1.00 95.62 84 GLU A N 1
ATOM 623 C CA . GLU A 1 84 ? -4.069 4.756 7.079 1.00 95.62 84 GLU A CA 1
ATOM 624 C C . GLU A 1 84 ? -4.237 3.498 7.929 1.00 95.62 84 GLU A C 1
ATOM 626 O O . GLU A 1 84 ? -5.351 3.044 8.192 1.00 95.62 84 GLU A O 1
ATOM 631 N N . LEU A 1 85 ? -3.108 2.946 8.358 1.00 94.44 85 LEU A N 1
ATOM 632 C CA . LEU A 1 85 ? -3.009 1.704 9.107 1.00 94.44 85 LEU A CA 1
ATOM 633 C C . LEU A 1 85 ? -2.343 2.007 10.446 1.00 94.44 85 LEU A C 1
ATOM 635 O O . LEU A 1 85 ? -1.196 2.454 10.494 1.00 94.44 85 LEU A O 1
ATOM 639 N N . THR A 1 86 ? -3.053 1.766 11.543 1.00 92.25 86 THR A N 1
ATOM 640 C CA . THR A 1 86 ? -2.467 1.853 12.886 1.00 92.25 86 THR A CA 1
ATOM 641 C C . THR A 1 86 ? -1.966 0.479 13.286 1.00 92.25 86 THR A C 1
ATOM 643 O O . THR A 1 86 ? -2.756 -0.457 13.350 1.00 92.25 86 THR A O 1
ATOM 646 N N . VAL A 1 87 ? -0.674 0.357 13.577 1.00 89.44 87 VAL A N 1
ATOM 647 C CA . VAL A 1 87 ? -0.017 -0.908 13.916 1.00 89.44 87 VAL A CA 1
ATOM 648 C C . VAL A 1 87 ? 0.599 -0.800 15.316 1.00 89.44 87 VAL A C 1
ATOM 650 O O . VAL A 1 87 ? 1.541 -0.021 15.514 1.00 89.44 87 VAL A O 1
ATOM 653 N N . PRO A 1 88 ? 0.112 -1.565 16.307 1.00 84.56 88 PRO A N 1
ATOM 654 C CA . PRO A 1 88 ? 0.749 -1.647 17.610 1.00 84.56 88 PRO A CA 1
ATOM 655 C C . PRO A 1 88 ? 2.088 -2.387 17.490 1.00 84.56 88 PRO A C 1
ATOM 657 O O . PRO A 1 88 ? 2.214 -3.420 16.834 1.00 84.56 88 PRO A O 1
ATOM 660 N N . GLY A 1 89 ? 3.112 -1.830 18.119 1.00 75.56 89 GLY A N 1
ATOM 661 C CA . GLY A 1 89 ? 4.461 -2.368 18.189 1.00 75.56 89 GLY A CA 1
ATOM 662 C C . GLY A 1 89 ? 4.737 -3.106 19.499 1.00 75.56 89 GLY A C 1
ATOM 663 O O . GLY A 1 89 ? 3.907 -3.207 20.404 1.00 75.56 89 GLY A O 1
ATOM 664 N N . ARG A 1 90 ? 5.961 -3.626 19.621 1.00 71.81 90 ARG A N 1
ATOM 665 C CA . ARG A 1 90 ? 6.434 -4.243 20.869 1.00 71.81 90 ARG A CA 1
ATOM 666 C C . ARG A 1 90 ? 6.638 -3.178 21.953 1.00 71.81 90 ARG A C 1
ATOM 668 O O . ARG A 1 90 ? 6.902 -2.019 21.651 1.00 71.81 90 ARG A O 1
ATOM 675 N N . ALA A 1 91 ? 6.542 -3.598 23.217 1.00 73.69 91 ALA A N 1
ATOM 676 C CA . ALA A 1 91 ? 6.734 -2.744 24.397 1.00 73.69 91 ALA A CA 1
ATOM 677 C C . ALA A 1 91 ? 5.781 -1.532 24.488 1.00 73.69 91 ALA A C 1
ATOM 679 O O . ALA A 1 91 ? 6.107 -0.536 25.126 1.00 73.69 91 ALA A O 1
ATOM 680 N N . GLY A 1 92 ? 4.601 -1.620 23.865 1.00 74.50 92 GLY A N 1
ATOM 681 C CA . GLY A 1 92 ? 3.596 -0.557 23.890 1.00 74.50 92 GLY A CA 1
ATOM 682 C C . GLY A 1 92 ? 3.843 0.567 22.887 1.00 74.50 92 GLY A C 1
ATOM 683 O O . GLY A 1 92 ? 3.050 1.497 22.861 1.00 74.50 92 GLY A O 1
ATOM 684 N N . ALA A 1 93 ? 4.883 0.491 22.049 1.00 83.56 93 ALA A N 1
ATOM 685 C CA . ALA A 1 93 ? 5.067 1.432 20.948 1.00 83.56 93 ALA A CA 1
ATOM 686 C C . ALA A 1 93 ? 3.929 1.308 19.925 1.00 83.56 93 ALA A C 1
ATOM 688 O O . ALA A 1 93 ? 3.272 0.274 19.831 1.00 83.56 93 ALA A O 1
ATOM 689 N N . CYS A 1 94 ? 3.707 2.345 19.129 1.00 87.56 94 CYS A N 1
ATOM 690 C CA . CYS A 1 94 ? 2.672 2.369 18.101 1.00 87.56 94 CYS A CA 1
ATOM 691 C C . CYS A 1 94 ? 3.224 3.020 16.840 1.00 87.56 94 CYS A C 1
ATOM 693 O O . CYS A 1 94 ? 4.042 3.932 16.932 1.00 87.56 94 CYS A O 1
ATOM 695 N N . ARG A 1 95 ? 2.787 2.593 15.658 1.00 91.94 95 ARG A N 1
ATOM 696 C CA . ARG A 1 95 ? 3.083 3.318 14.421 1.00 91.94 95 ARG A CA 1
ATOM 697 C C . ARG A 1 95 ? 1.830 3.506 13.588 1.00 91.94 95 ARG A C 1
ATOM 699 O O . ARG A 1 95 ? 0.953 2.648 13.575 1.00 91.94 95 ARG A O 1
ATOM 706 N N . VAL A 1 96 ? 1.791 4.614 12.868 1.00 94.81 96 VAL A N 1
ATOM 707 C CA . VAL A 1 96 ? 0.789 4.905 11.848 1.00 94.81 96 VAL A CA 1
ATOM 708 C C . VAL A 1 96 ? 1.493 4.851 10.501 1.00 94.81 96 VAL A C 1
ATOM 710 O O . VAL A 1 96 ? 2.444 5.598 10.277 1.00 94.81 96 VAL A O 1
ATOM 713 N N . ALA A 1 97 ? 1.060 3.938 9.636 1.00 95.31 97 ALA A N 1
ATOM 714 C CA . ALA A 1 97 ? 1.524 3.809 8.264 1.00 95.31 97 ALA A CA 1
ATOM 715 C C . ALA A 1 97 ? 0.438 4.328 7.321 1.00 95.31 97 ALA A C 1
ATOM 717 O O . ALA A 1 97 ? -0.646 3.758 7.213 1.00 95.31 97 ALA A O 1
ATOM 718 N N . THR A 1 98 ? 0.724 5.433 6.647 1.00 97.19 98 THR A N 1
ATOM 719 C CA . THR A 1 98 ? -0.180 6.072 5.698 1.00 97.19 98 THR A CA 1
ATOM 720 C C . THR A 1 98 ? 0.303 5.801 4.284 1.00 97.19 98 THR A C 1
ATOM 722 O O . THR A 1 98 ? 1.271 6.404 3.817 1.00 97.19 98 THR A O 1
ATOM 725 N N . TRP A 1 99 ? -0.386 4.906 3.592 1.00 97.62 99 TRP A N 1
ATOM 726 C CA . TRP A 1 99 ? -0.126 4.591 2.197 1.00 97.62 99 TRP A CA 1
ATOM 727 C C . TRP A 1 99 ? -0.859 5.571 1.293 1.00 97.62 99 TRP A C 1
ATOM 729 O O . TRP A 1 99 ? -2.034 5.867 1.512 1.00 97.62 99 TRP A O 1
ATOM 739 N N . THR A 1 100 ? -0.157 6.092 0.290 1.00 97.12 100 THR A N 1
ATOM 740 C CA . THR A 1 100 ? -0.682 7.120 -0.612 1.00 97.12 100 THR A CA 1
ATOM 741 C C . THR A 1 100 ? -0.292 6.829 -2.057 1.00 97.12 100 THR A C 1
ATOM 743 O O . THR A 1 100 ? 0.842 6.450 -2.344 1.00 97.12 100 THR A O 1
ATOM 746 N N . ILE A 1 101 ? -1.244 7.047 -2.959 1.00 97.12 101 ILE A N 1
ATOM 747 C CA . ILE A 1 101 ? -1.063 7.094 -4.406 1.00 97.12 101 ILE A CA 1
ATOM 748 C C . ILE A 1 101 ? -1.094 8.571 -4.796 1.00 97.12 101 ILE A C 1
ATOM 750 O O . ILE A 1 101 ? -2.143 9.215 -4.725 1.00 97.12 101 ILE A O 1
ATOM 754 N N . SER A 1 102 ? 0.050 9.125 -5.176 1.00 95.12 102 SER A N 1
ATOM 755 C CA . SER A 1 102 ? 0.199 10.555 -5.459 1.00 95.12 102 SER A CA 1
ATOM 756 C C . SER A 1 102 ? 0.983 10.786 -6.746 1.00 95.12 102 SER A C 1
ATOM 758 O O . SER A 1 102 ? 1.679 9.880 -7.204 1.00 95.12 102 SER A O 1
ATOM 760 N N . PRO A 1 103 ? 0.920 11.990 -7.339 1.00 93.06 103 PRO A N 1
ATOM 761 C CA . PRO A 1 103 ? 1.891 12.378 -8.352 1.00 93.06 103 PRO A CA 1
ATOM 762 C C . PRO A 1 103 ? 3.316 12.193 -7.809 1.00 93.06 103 PRO A C 1
ATOM 764 O O . PRO A 1 103 ? 3.603 12.579 -6.674 1.00 93.06 103 PRO A O 1
ATOM 767 N N . GLY A 1 104 ? 4.165 11.556 -8.604 1.00 85.62 104 GLY A N 1
ATOM 768 C CA . GLY A 1 104 ? 5.591 11.372 -8.378 1.00 85.62 104 GLY A CA 1
ATOM 769 C C . GLY A 1 104 ? 6.420 12.243 -9.320 1.00 85.62 104 GLY A C 1
ATOM 770 O O . GLY A 1 104 ? 5.927 13.216 -9.902 1.00 85.62 104 GLY A O 1
ATOM 771 N N . ASP A 1 105 ? 7.689 11.879 -9.476 1.00 82.88 105 ASP A N 1
ATOM 772 C CA . ASP A 1 105 ? 8.621 12.600 -10.338 1.00 82.88 105 ASP A CA 1
ATOM 773 C C . ASP A 1 105 ? 8.246 12.473 -11.821 1.00 82.88 105 ASP A C 1
ATOM 775 O O . ASP A 1 105 ? 7.584 11.527 -12.249 1.00 82.88 105 ASP A O 1
ATOM 779 N N . GLU A 1 106 ? 8.659 13.460 -12.620 1.00 84.31 106 GLU A N 1
ATOM 780 C CA . GLU A 1 106 ? 8.472 13.468 -14.082 1.00 84.31 106 GLU A CA 1
ATOM 781 C C . GLU A 1 106 ? 7.006 13.302 -14.543 1.00 84.31 106 GLU A C 1
ATOM 783 O O . GLU A 1 106 ? 6.740 12.886 -15.669 1.00 84.31 106 GLU A O 1
ATOM 788 N N . GLY A 1 107 ? 6.034 13.640 -13.687 1.00 81.69 107 GLY A N 1
ATOM 789 C CA . GLY A 1 107 ? 4.605 13.509 -13.991 1.00 81.69 107 GLY A CA 1
ATOM 790 C C . GLY A 1 107 ? 4.065 12.078 -13.900 1.00 81.69 107 GLY A C 1
ATOM 791 O O . GLY A 1 107 ? 2.928 11.833 -14.308 1.00 81.69 107 GLY A O 1
ATOM 792 N N . LYS A 1 108 ? 4.849 11.138 -13.365 1.00 91.75 108 LYS A N 1
ATOM 793 C CA . LYS A 1 108 ? 4.413 9.762 -13.100 1.00 91.75 108 LYS A CA 1
ATOM 794 C C . LYS A 1 108 ? 3.514 9.714 -11.870 1.00 91.75 108 LYS A C 1
ATOM 796 O O . LYS A 1 108 ? 3.453 10.658 -11.088 1.00 91.75 108 LYS A O 1
ATOM 801 N N . THR A 1 109 ? 2.782 8.620 -11.692 1.00 95.81 109 THR A N 1
ATOM 802 C CA . THR A 1 109 ? 2.090 8.342 -10.424 1.00 95.81 109 THR A CA 1
ATOM 803 C C . THR A 1 109 ? 2.992 7.457 -9.578 1.00 95.81 109 THR A C 1
ATOM 805 O O . THR A 1 109 ? 3.616 6.551 -10.109 1.00 95.81 109 THR A O 1
ATOM 808 N N . ALA A 1 110 ? 3.066 7.698 -8.276 1.00 96.38 110 ALA A N 1
ATOM 809 C CA . ALA A 1 110 ? 3.872 6.918 -7.351 1.00 96.38 110 ALA A CA 1
ATOM 810 C C . ALA A 1 110 ? 3.004 6.331 -6.234 1.00 96.38 110 ALA A C 1
ATOM 812 O O . ALA A 1 110 ? 1.991 6.916 -5.840 1.00 96.38 110 ALA A O 1
ATOM 813 N N . VAL A 1 111 ? 3.426 5.181 -5.710 1.00 97.06 111 VAL A N 1
ATOM 814 C CA . VAL A 1 111 ? 2.890 4.598 -4.476 1.00 97.06 111 VAL A CA 1
ATOM 815 C C . VAL A 1 111 ? 3.961 4.692 -3.405 1.00 97.06 111 VAL A C 1
ATOM 817 O O . VAL A 1 111 ? 5.058 4.150 -3.559 1.00 97.06 111 VAL A O 1
ATOM 820 N N . GLY A 1 112 ? 3.632 5.358 -2.306 1.00 96.25 112 GLY A N 1
ATOM 821 C CA . GLY A 1 112 ? 4.521 5.498 -1.163 1.00 96.25 112 GLY A CA 1
ATOM 822 C C . GLY A 1 112 ? 3.813 5.276 0.162 1.00 96.25 112 GLY A C 1
ATOM 823 O O . GLY A 1 112 ? 2.583 5.271 0.247 1.00 96.25 112 GLY A O 1
ATOM 824 N N . VAL A 1 113 ? 4.617 5.125 1.207 1.00 96.69 113 VAL A N 1
ATOM 825 C CA . VAL A 1 113 ? 4.174 5.085 2.597 1.00 96.69 113 VAL A CA 1
ATOM 826 C C . VAL A 1 113 ? 4.822 6.226 3.370 1.00 96.69 113 VAL A C 1
ATOM 828 O O . VAL A 1 113 ? 6.000 6.539 3.191 1.00 96.69 113 VAL A O 1
ATOM 831 N N . SER A 1 114 ? 4.055 6.839 4.262 1.00 96.69 114 SER A N 1
ATOM 832 C CA . SER A 1 114 ? 4.575 7.686 5.326 1.00 96.69 114 SER A CA 1
ATOM 833 C C . SER A 1 114 ? 4.361 6.985 6.660 1.00 96.69 114 SER A C 1
ATOM 835 O O . SER A 1 114 ? 3.237 6.617 6.988 1.00 96.69 114 SER A O 1
ATOM 837 N N . VAL A 1 115 ? 5.431 6.779 7.422 1.00 94.62 115 VAL A N 1
ATOM 838 C CA . VAL A 1 115 ? 5.388 6.112 8.723 1.00 94.62 115 VAL A CA 1
ATOM 839 C C . VAL A 1 115 ? 5.707 7.111 9.824 1.00 94.62 115 VAL A C 1
ATOM 841 O O . VAL A 1 115 ? 6.768 7.736 9.831 1.00 94.62 115 VAL A O 1
ATOM 844 N N . VAL A 1 116 ? 4.801 7.218 10.790 1.00 95.12 116 VAL A N 1
ATOM 845 C CA . VAL A 1 116 ? 4.982 7.995 12.018 1.00 95.12 116 VAL A CA 1
ATOM 846 C C . VAL A 1 116 ? 4.987 7.032 13.194 1.00 95.12 116 VAL A C 1
ATOM 848 O O . VAL A 1 116 ? 4.055 6.247 13.360 1.00 95.12 116 VAL A O 1
ATOM 851 N N . SER A 1 117 ? 6.034 7.077 14.013 1.00 92.38 117 SER A N 1
ATOM 852 C CA . SER A 1 117 ? 6.131 6.255 15.219 1.00 92.38 117 SER A CA 1
ATOM 853 C C . SER A 1 117 ? 5.756 7.063 16.453 1.00 92.38 117 SER A C 1
ATOM 855 O O . SER A 1 117 ? 6.011 8.262 16.543 1.00 92.38 117 SER A O 1
ATOM 857 N N . TYR A 1 118 ? 5.170 6.378 17.421 1.00 93.00 118 TYR A N 1
ATOM 858 C CA . TYR A 1 118 ? 4.711 6.911 18.689 1.00 93.00 118 TYR A CA 1
ATOM 859 C C . TYR A 1 118 ? 5.236 6.018 19.817 1.00 93.00 118 TYR A C 1
ATOM 861 O O . TYR A 1 118 ? 5.289 4.791 19.664 1.00 93.00 118 TYR A O 1
ATOM 869 N N . PRO A 1 119 ? 5.616 6.601 20.963 1.00 89.75 119 PRO A N 1
ATOM 870 C CA . PRO A 1 119 ? 6.186 5.843 22.071 1.00 89.75 119 PRO A CA 1
ATOM 871 C C . PRO A 1 119 ? 5.160 4.938 22.761 1.00 89.75 119 PRO A C 1
ATOM 873 O O . PRO A 1 119 ? 5.560 3.960 23.388 1.00 89.75 119 PRO A O 1
ATOM 876 N N . THR A 1 120 ? 3.863 5.256 22.665 1.00 88.81 120 THR A N 1
ATOM 877 C CA . THR A 1 120 ? 2.802 4.553 23.393 1.00 88.81 120 THR A CA 1
ATOM 878 C C . THR A 1 120 ? 1.564 4.271 22.533 1.00 88.81 120 THR A C 1
ATOM 880 O O . THR A 1 120 ? 1.239 5.007 21.599 1.00 88.81 120 THR A O 1
ATOM 883 N N . THR A 1 121 ? 0.841 3.209 22.885 1.00 85.44 121 THR A N 1
ATOM 884 C CA . THR A 1 121 ? -0.528 2.901 22.453 1.00 85.44 121 THR A CA 1
ATOM 885 C C . THR A 1 121 ? -1.517 3.275 23.552 1.00 85.44 121 THR A C 1
ATOM 887 O O . THR A 1 121 ? -1.314 2.918 24.713 1.00 85.44 121 THR A O 1
ATOM 890 N N . ASP A 1 122 ? -2.625 3.912 23.195 1.00 83.19 122 ASP A N 1
ATOM 891 C CA . ASP A 1 122 ? -3.786 4.074 24.063 1.00 83.19 122 ASP A CA 1
ATOM 892 C C . ASP A 1 122 ? -4.762 2.908 23.862 1.00 83.19 122 ASP A C 1
ATOM 894 O O . ASP A 1 122 ? -5.547 2.877 22.911 1.00 83.19 122 ASP A O 1
ATOM 898 N N . ALA A 1 123 ? -4.687 1.935 24.771 1.00 74.19 123 ALA A N 1
ATOM 899 C CA . ALA A 1 123 ? -5.551 0.757 24.783 1.00 74.19 123 ALA A CA 1
ATOM 900 C C . ALA A 1 123 ? -6.941 1.016 25.395 1.00 74.19 123 ALA A C 1
ATOM 902 O O . ALA A 1 123 ? -7.770 0.108 25.422 1.00 74.19 123 ALA A O 1
ATOM 903 N N . THR A 1 124 ? -7.209 2.223 25.910 1.00 77.06 124 THR A N 1
ATOM 904 C CA . THR A 1 124 ? -8.519 2.571 26.489 1.00 77.06 124 THR A CA 1
ATOM 905 C C . THR A 1 124 ? -9.549 2.954 25.426 1.00 77.06 124 THR A C 1
ATOM 907 O O . THR A 1 124 ? -10.750 2.966 25.700 1.00 77.06 124 THR A O 1
ATOM 910 N N . VAL A 1 125 ? -9.093 3.217 24.198 1.00 74.38 125 VAL A N 1
ATOM 911 C CA . VAL A 1 125 ? -9.928 3.533 23.038 1.00 74.38 125 VAL A CA 1
ATOM 912 C C . VAL A 1 125 ? -10.013 2.308 22.129 1.00 74.38 125 VAL A C 1
ATOM 914 O O . VAL A 1 125 ? -9.021 1.614 21.912 1.00 74.38 125 VAL A O 1
ATOM 917 N N . ASN A 1 126 ? -11.204 2.039 21.588 1.00 65.94 126 ASN A N 1
ATOM 918 C CA . ASN A 1 126 ? -11.417 1.024 20.560 1.00 65.94 126 ASN A CA 1
ATOM 919 C C . ASN A 1 126 ? -11.913 1.705 19.265 1.00 65.94 126 ASN A C 1
ATOM 921 O O . ASN A 1 126 ? -13.002 2.286 19.286 1.00 65.94 126 ASN A O 1
ATOM 925 N N . PRO A 1 127 ? -11.148 1.664 18.160 1.00 69.81 127 PRO A N 1
ATOM 926 C CA . PRO A 1 127 ? -9.856 0.989 18.031 1.00 69.81 127 PRO A CA 1
ATOM 927 C C . PRO A 1 127 ? -8.719 1.671 18.803 1.00 69.81 127 PRO A C 1
ATOM 929 O O . PRO A 1 127 ? -8.767 2.876 19.059 1.00 69.81 127 PRO A O 1
ATOM 932 N N . VAL A 1 128 ? -7.691 0.879 19.133 1.00 74.75 128 VAL A N 1
ATOM 933 C CA . VAL A 1 128 ? -6.457 1.338 19.792 1.00 74.75 128 VAL A CA 1
ATOM 934 C C . VAL A 1 128 ? -5.821 2.448 18.963 1.00 74.75 128 VAL A C 1
ATOM 936 O O . VAL A 1 128 ? -5.671 2.303 17.748 1.00 74.75 128 VAL A O 1
ATOM 939 N N . ARG A 1 129 ? -5.420 3.540 19.622 1.00 83.50 129 ARG A N 1
ATOM 940 C CA . ARG A 1 129 ? -4.785 4.699 18.976 1.00 83.50 129 ARG A CA 1
ATOM 941 C C . ARG A 1 129 ? -3.336 4.852 19.401 1.00 83.50 129 ARG A C 1
ATOM 943 O O . ARG A 1 129 ? -2.967 4.486 20.513 1.00 83.50 129 ARG A O 1
ATOM 950 N N . CYS A 1 130 ? -2.518 5.443 18.540 1.00 88.50 130 CYS A N 1
ATOM 951 C CA . CYS A 1 130 ? -1.188 5.879 18.942 1.00 88.50 130 CYS A CA 1
ATOM 952 C C . CYS A 1 130 ? -1.265 7.150 19.804 1.00 88.50 130 CYS A C 1
ATOM 954 O O . CYS A 1 130 ? -2.105 8.019 19.563 1.00 88.50 130 CYS A O 1
ATOM 956 N N . SER A 1 131 ? -0.394 7.266 20.807 1.00 88.62 131 SER A N 1
ATOM 957 C CA . SER A 1 131 ? -0.378 8.387 21.752 1.00 88.62 131 SER A CA 1
ATOM 958 C C . SER A 1 131 ? 1.043 8.842 22.100 1.00 88.62 131 SER A C 1
ATOM 960 O O . SER A 1 131 ? 2.028 8.157 21.825 1.00 88.62 131 SER A O 1
ATOM 962 N N . GLY A 1 132 ? 1.153 10.033 22.694 1.00 88.44 132 GLY A N 1
ATOM 963 C CA . GLY A 1 132 ? 2.434 10.676 22.992 1.00 88.44 132 GLY A CA 1
ATOM 964 C C . GLY A 1 132 ? 2.987 11.496 21.822 1.00 88.44 132 GLY A C 1
ATOM 965 O O . GLY A 1 132 ? 2.322 11.688 20.804 1.00 88.44 132 GLY A O 1
ATOM 966 N N . THR A 1 133 ? 4.202 12.020 21.990 1.00 93.31 133 THR A N 1
ATOM 967 C CA . THR A 1 133 ? 4.854 12.859 20.974 1.00 93.31 133 THR A CA 1
ATOM 968 C C . THR A 1 133 ? 5.296 12.004 19.780 1.00 93.31 133 THR A C 1
ATOM 970 O O . THR A 1 133 ? 6.102 11.091 19.979 1.00 93.31 133 THR A O 1
ATOM 973 N N . PRO A 1 134 ? 4.811 12.280 18.555 1.00 93.44 134 PRO A N 1
ATOM 974 C CA . PRO A 1 134 ? 5.198 11.526 17.367 1.00 93.44 134 PRO A CA 1
ATOM 975 C C . PRO A 1 134 ? 6.647 11.797 16.955 1.00 93.44 134 PRO A C 1
ATOM 977 O O . PRO A 1 134 ? 7.183 12.887 17.169 1.00 93.44 134 PRO A O 1
ATOM 980 N N . THR A 1 135 ? 7.261 10.822 16.287 1.00 92.50 135 THR A N 1
ATOM 981 C CA . THR A 1 135 ? 8.492 11.045 15.524 1.00 92.50 135 THR A CA 1
ATOM 982 C C . THR A 1 135 ? 8.215 11.888 14.281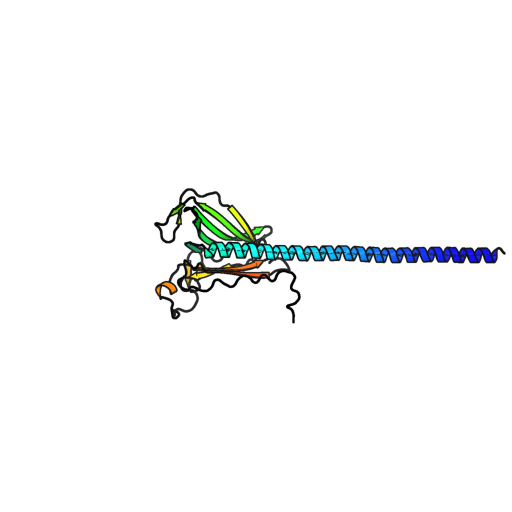 1.00 92.50 135 THR A C 1
ATOM 984 O O . THR A 1 135 ? 7.077 12.002 13.823 1.00 92.50 135 THR A O 1
ATOM 987 N N . ALA A 1 136 ? 9.272 12.433 13.674 1.00 91.75 136 ALA A N 1
ATOM 988 C CA . ALA A 1 136 ? 9.160 12.952 12.317 1.00 91.75 136 ALA A CA 1
ATOM 989 C C . ALA A 1 136 ? 8.676 11.834 11.364 1.00 91.75 136 ALA A C 1
ATOM 991 O O . ALA A 1 136 ? 9.083 10.677 11.548 1.00 91.75 136 ALA A O 1
ATOM 992 N N . PRO A 1 137 ? 7.826 12.147 10.369 1.00 92.81 137 PRO A N 1
ATOM 993 C CA . PRO A 1 137 ? 7.401 11.166 9.380 1.00 92.81 137 PRO A CA 1
ATOM 994 C C . PRO A 1 137 ? 8.588 10.663 8.555 1.00 92.81 137 PRO A C 1
ATOM 996 O O . PRO A 1 137 ? 9.358 11.457 8.014 1.00 92.81 137 PRO A O 1
ATOM 999 N N . SER A 1 138 ? 8.712 9.345 8.427 1.00 93.44 138 SER A N 1
ATOM 1000 C CA . SER A 1 138 ? 9.604 8.704 7.461 1.00 93.44 138 SER A CA 1
ATOM 1001 C C . SER A 1 138 ? 8.810 8.410 6.195 1.00 93.44 138 SER A C 1
ATOM 1003 O O . SER A 1 138 ? 7.777 7.751 6.267 1.00 93.44 138 SER A O 1
ATOM 1005 N N . VAL A 1 139 ? 9.242 8.937 5.050 1.00 93.88 139 VAL A N 1
ATOM 1006 C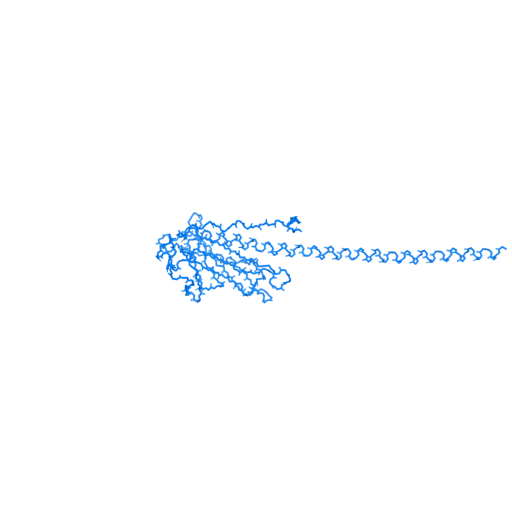 CA . VAL A 1 139 ? 8.553 8.751 3.765 1.00 93.88 139 VAL A CA 1
ATOM 1007 C C . VAL A 1 139 ? 9.395 7.850 2.877 1.00 93.88 139 VAL A C 1
ATOM 1009 O O . VAL A 1 139 ? 10.588 8.093 2.706 1.00 93.88 139 VAL A O 1
ATOM 1012 N N . GLN A 1 140 ? 8.763 6.832 2.303 1.00 93.75 140 GLN A N 1
ATOM 1013 C CA . GLN A 1 140 ? 9.385 5.914 1.361 1.00 93.75 140 GLN A CA 1
ATOM 1014 C C . GLN A 1 140 ? 8.471 5.710 0.155 1.00 93.75 140 GLN A C 1
ATOM 1016 O O . GLN A 1 140 ? 7.290 5.400 0.306 1.00 93.75 140 GLN A O 1
ATOM 1021 N N . THR A 1 141 ? 9.031 5.851 -1.043 1.00 94.81 141 THR A N 1
ATOM 1022 C CA . THR A 1 141 ? 8.371 5.469 -2.295 1.00 94.81 141 THR A CA 1
ATOM 1023 C C . THR A 1 141 ? 8.699 4.012 -2.595 1.00 94.81 141 THR A C 1
ATOM 1025 O O . THR A 1 141 ? 9.870 3.640 -2.583 1.00 94.81 141 THR A O 1
ATOM 1028 N N . PHE A 1 142 ? 7.675 3.197 -2.848 1.00 93.25 142 PHE A N 1
ATOM 1029 C CA . PHE A 1 142 ? 7.836 1.788 -3.213 1.00 93.25 142 PHE A CA 1
ATOM 1030 C C . PHE A 1 142 ? 7.670 1.545 -4.707 1.00 93.25 142 PHE A C 1
ATOM 1032 O O . PHE A 1 142 ? 8.383 0.718 -5.256 1.00 93.25 142 PHE A O 1
ATOM 1039 N N . ILE A 1 143 ? 6.737 2.255 -5.347 1.00 95.06 143 ILE A N 1
ATOM 1040 C CA . ILE A 1 143 ? 6.519 2.181 -6.793 1.00 95.06 143 ILE A CA 1
ATOM 1041 C C . ILE A 1 143 ? 6.677 3.585 -7.345 1.00 95.06 143 ILE A C 1
ATOM 1043 O O . ILE A 1 143 ? 5.918 4.483 -6.971 1.00 95.06 143 ILE A O 1
ATOM 1047 N N . SER A 1 144 ? 7.663 3.771 -8.213 1.00 94.19 144 SER A N 1
ATOM 1048 C CA . SER A 1 144 ? 8.015 5.081 -8.770 1.00 94.19 144 SER A CA 1
ATOM 1049 C C . SER A 1 144 ? 7.219 5.435 -10.036 1.00 94.19 144 SER A C 1
ATOM 1051 O O . SER A 1 144 ? 7.025 6.613 -10.335 1.00 94.19 144 SER A O 1
ATOM 1053 N N . ASP A 1 145 ? 6.718 4.420 -10.748 1.00 94.19 145 ASP A N 1
ATOM 1054 C CA . ASP A 1 145 ? 5.942 4.542 -11.989 1.00 94.19 145 ASP A CA 1
ATOM 1055 C C . ASP A 1 145 ? 4.692 3.645 -11.965 1.00 94.19 145 ASP A C 1
ATOM 1057 O O . ASP A 1 145 ? 4.592 2.629 -12.660 1.00 94.19 145 ASP A O 1
ATOM 1061 N N . ALA A 1 146 ? 3.749 4.002 -11.100 1.00 95.50 146 ALA A N 1
ATOM 1062 C CA . ALA A 1 146 ? 2.465 3.341 -10.946 1.00 95.50 146 ALA A CA 1
ATOM 1063 C C . ALA A 1 146 ? 1.450 3.777 -12.019 1.00 95.50 146 ALA A C 1
ATOM 1065 O O . ALA A 1 146 ? 1.518 4.881 -12.562 1.00 95.50 146 ALA A O 1
ATOM 1066 N N . ASP A 1 147 ? 0.438 2.943 -12.271 1.00 94.25 147 ASP A N 1
ATOM 1067 C CA . ASP A 1 147 ? -0.705 3.321 -13.111 1.00 94.25 147 ASP A CA 1
ATOM 1068 C C . ASP A 1 147 ? -1.452 4.524 -12.490 1.00 94.25 147 ASP A C 1
ATOM 1070 O O . ASP A 1 147 ? -1.816 4.464 -11.310 1.00 94.25 147 ASP A O 1
ATOM 1074 N N . PRO A 1 148 ? -1.754 5.604 -13.232 1.00 92.44 148 PRO A N 1
ATOM 1075 C CA . PRO A 1 148 ? -2.586 6.702 -12.731 1.00 92.44 148 PRO A CA 1
ATOM 1076 C C . PRO A 1 148 ? -3.967 6.259 -12.216 1.00 92.44 148 PRO A C 1
ATOM 1078 O O . PRO A 1 148 ? -4.536 6.882 -11.310 1.00 92.44 148 PRO A O 1
ATOM 1081 N N . ALA A 1 149 ? -4.501 5.159 -12.754 1.00 92.75 149 ALA A N 1
ATOM 1082 C CA . ALA A 1 149 ? -5.755 4.553 -12.321 1.00 92.75 149 ALA A CA 1
ATOM 1083 C C . ALA A 1 149 ? -5.618 3.666 -11.068 1.00 92.75 149 ALA A C 1
ATOM 1085 O O . ALA A 1 149 ? -6.633 3.168 -10.584 1.00 92.75 149 ALA A O 1
ATOM 1086 N N . SER A 1 150 ? -4.409 3.492 -10.516 1.00 95.12 150 SER A N 1
ATOM 1087 C CA . SER A 1 150 ? -4.175 2.666 -9.323 1.00 95.12 150 SER A CA 1
ATOM 1088 C C . SER A 1 150 ? -5.083 3.078 -8.173 1.00 95.12 150 SER A C 1
ATOM 1090 O O . SER A 1 150 ? -5.293 4.271 -7.942 1.00 95.12 150 SER A O 1
ATOM 1092 N N . ALA A 1 151 ? -5.615 2.113 -7.438 1.00 96.38 151 ALA A N 1
ATOM 1093 C CA . ALA A 1 151 ? -6.603 2.383 -6.407 1.00 96.38 151 ALA A CA 1
ATOM 1094 C C . ALA A 1 151 ? -6.543 1.357 -5.280 1.00 96.38 151 ALA A C 1
ATOM 1096 O O . ALA A 1 151 ? -6.336 0.163 -5.514 1.00 96.38 151 ALA A O 1
ATOM 1097 N N . PHE A 1 152 ? -6.802 1.833 -4.067 1.00 96.31 152 PHE A N 1
ATOM 1098 C CA . PHE A 1 152 ? -7.159 0.992 -2.940 1.00 96.31 152 PHE A CA 1
ATOM 1099 C C . PHE A 1 152 ? -8.637 0.600 -3.013 1.00 96.31 152 PHE A C 1
ATOM 1101 O O . PHE A 1 152 ? -9.507 1.429 -3.292 1.00 96.31 152 PHE A O 1
ATOM 1108 N N . THR A 1 153 ? -8.908 -0.667 -2.734 1.00 94.56 153 THR A N 1
ATOM 1109 C CA . THR A 1 153 ? -10.242 -1.239 -2.547 1.00 94.56 153 THR A CA 1
ATOM 1110 C C . THR A 1 153 ? -10.349 -1.817 -1.146 1.00 94.56 153 THR A C 1
ATOM 1112 O O . THR A 1 153 ? -9.347 -2.252 -0.576 1.00 94.56 153 THR A O 1
ATOM 1115 N N . TYR A 1 154 ? -11.561 -1.825 -0.601 1.00 94.50 154 TYR A N 1
ATOM 1116 C CA . TYR A 1 154 ? -11.789 -2.087 0.811 1.00 94.50 154 TYR A CA 1
ATOM 1117 C C . TYR A 1 154 ? -12.963 -3.036 1.014 1.00 94.50 154 TYR A C 1
ATOM 1119 O O . TYR A 1 154 ? -13.965 -2.920 0.309 1.00 94.50 154 TYR A O 1
ATOM 1127 N N . ALA A 1 155 ? -12.876 -3.888 2.033 1.00 92.12 155 ALA A N 1
ATOM 1128 C CA . ALA A 1 155 ? -14.024 -4.630 2.539 1.00 92.12 155 ALA A CA 1
ATOM 1129 C C . ALA A 1 155 ? -14.153 -4.493 4.059 1.00 92.12 155 ALA A C 1
ATOM 1131 O O . ALA A 1 155 ? -13.167 -4.313 4.790 1.00 92.12 155 ALA A O 1
ATOM 1132 N N . ASN A 1 156 ? -15.396 -4.550 4.533 1.00 90.94 156 ASN A N 1
ATOM 1133 C CA . ASN A 1 156 ? -15.702 -4.492 5.953 1.00 90.94 156 ASN A CA 1
ATOM 1134 C C . ASN A 1 156 ? -15.450 -5.829 6.665 1.00 90.94 156 ASN A C 1
ATOM 1136 O O . ASN A 1 156 ? -15.210 -6.850 6.030 1.00 90.94 156 ASN A O 1
ATOM 1140 N N . THR A 1 157 ? -15.605 -5.841 7.991 1.00 86.25 157 THR A N 1
ATOM 1141 C CA . THR A 1 157 ? -15.420 -7.035 8.844 1.00 86.25 157 THR A CA 1
ATOM 1142 C C . THR A 1 157 ? -16.285 -8.244 8.474 1.00 86.25 157 THR A C 1
ATOM 1144 O O . THR A 1 157 ? -16.011 -9.357 8.921 1.00 86.25 157 THR A O 1
ATOM 1147 N N . GLY A 1 158 ? -17.377 -8.017 7.737 1.00 84.75 158 GLY A N 1
ATOM 1148 C CA . GLY A 1 158 ? -18.262 -9.046 7.198 1.00 84.75 158 GLY A CA 1
ATOM 1149 C C . GLY A 1 158 ? -17.953 -9.433 5.749 1.00 84.75 158 GLY A C 1
ATOM 1150 O O . GLY A 1 158 ? -18.739 -10.170 5.165 1.00 84.75 158 GLY A O 1
ATOM 1151 N N . GLY A 1 159 ? -16.859 -8.939 5.162 1.00 86.44 159 GLY A N 1
ATOM 1152 C CA . GLY A 1 159 ? -16.451 -9.208 3.781 1.00 86.44 159 GLY A CA 1
ATOM 1153 C C . GLY A 1 159 ? -17.246 -8.439 2.723 1.00 86.44 159 GLY A C 1
ATOM 1154 O O . GLY A 1 159 ? -17.267 -8.843 1.565 1.00 86.44 159 GLY A O 1
ATOM 1155 N N . ARG A 1 160 ? -17.948 -7.364 3.101 1.00 89.06 160 ARG A N 1
ATOM 1156 C CA . ARG A 1 160 ? -18.725 -6.546 2.164 1.00 89.06 160 ARG A CA 1
ATOM 1157 C C . ARG A 1 160 ? -17.880 -5.413 1.603 1.00 89.06 160 ARG A C 1
ATOM 1159 O O . ARG A 1 160 ? -17.301 -4.648 2.374 1.00 89.06 160 ARG A O 1
ATOM 1166 N N . ASP A 1 161 ? -17.881 -5.276 0.282 1.00 91.50 161 ASP A N 1
ATOM 1167 C CA . ASP A 1 161 ? -17.142 -4.228 -0.417 1.00 91.50 161 ASP A CA 1
ATOM 1168 C C . ASP A 1 161 ? -17.615 -2.824 -0.020 1.00 91.50 161 ASP A C 1
ATOM 1170 O O . ASP A 1 161 ? -18.814 -2.514 0.008 1.00 91.50 161 ASP A O 1
ATOM 1174 N N . LEU A 1 162 ? -16.646 -1.949 0.238 1.00 91.25 162 LEU A N 1
ATOM 1175 C CA . LEU A 1 162 ? -16.854 -0.551 0.579 1.00 91.25 162 LEU A CA 1
ATOM 1176 C C . LEU A 1 162 ? -16.104 0.357 -0.396 1.00 91.25 162 LEU A C 1
ATOM 1178 O O . LEU A 1 162 ? -14.930 0.157 -0.705 1.00 91.25 162 LEU A O 1
ATOM 1182 N N . THR A 1 163 ? -16.783 1.408 -0.844 1.00 90.62 163 THR A N 1
ATOM 1183 C CA . THR A 1 163 ? -16.189 2.495 -1.626 1.00 90.62 163 THR A CA 1
ATOM 1184 C C . THR A 1 163 ? -16.093 3.738 -0.755 1.00 90.62 163 THR A C 1
ATOM 1186 O O . THR A 1 163 ? -17.080 4.145 -0.150 1.00 90.62 163 THR A O 1
ATOM 1189 N N . TYR A 1 164 ? -14.917 4.359 -0.691 1.00 88.81 164 TYR A N 1
ATOM 1190 C CA . TYR A 1 164 ? -14.713 5.579 0.090 1.00 88.81 164 TYR A CA 1
ATOM 1191 C C . TYR A 1 164 ? -14.622 6.800 -0.817 1.00 88.81 164 TYR A C 1
ATOM 1193 O O . TYR A 1 164 ? -13.918 6.801 -1.826 1.00 88.81 164 TYR A O 1
ATOM 1201 N N . THR A 1 165 ? -15.334 7.861 -0.452 1.00 87.19 165 THR A N 1
ATOM 1202 C CA . THR A 1 165 ? -15.235 9.174 -1.097 1.00 87.19 165 THR A CA 1
ATOM 1203 C C . THR A 1 165 ? -15.293 10.253 -0.027 1.00 87.19 165 THR A C 1
ATOM 1205 O O . THR A 1 165 ? -16.268 10.335 0.719 1.00 87.19 165 THR A O 1
ATOM 1208 N N . ALA A 1 166 ? -14.242 11.072 0.063 1.00 85.12 166 ALA A N 1
ATOM 1209 C CA . ALA A 1 166 ? -14.129 12.154 1.047 1.00 85.12 166 ALA A CA 1
ATOM 1210 C C . ALA A 1 166 ? -14.422 11.704 2.500 1.00 85.12 166 ALA A C 1
ATOM 1212 O O . ALA A 1 166 ? -15.121 12.381 3.249 1.00 85.12 166 ALA A O 1
ATOM 1213 N N . GLY A 1 167 ? -13.919 10.528 2.885 1.00 82.06 167 GLY A N 1
ATOM 1214 C CA . GLY A 1 167 ? -14.081 9.928 4.214 1.00 82.06 167 GLY A CA 1
ATOM 1215 C C . GLY A 1 167 ? -15.426 9.242 4.454 1.00 82.06 167 GLY A C 1
ATOM 1216 O O . GLY A 1 167 ? -15.642 8.695 5.531 1.00 82.06 167 GLY A O 1
ATOM 1217 N N . THR A 1 168 ? -16.330 9.244 3.472 1.00 85.75 168 THR A N 1
ATOM 1218 C CA . THR A 1 168 ? -17.636 8.585 3.576 1.00 85.75 168 THR A CA 1
ATOM 1219 C C . THR A 1 168 ? -17.602 7.234 2.877 1.00 85.75 168 THR A C 1
ATOM 1221 O O . THR A 1 168 ? -17.260 7.159 1.697 1.00 85.75 168 THR A O 1
ATOM 1224 N N . ALA A 1 169 ? -17.984 6.180 3.601 1.00 87.00 169 ALA A N 1
ATOM 1225 C CA . ALA A 1 169 ? -18.134 4.839 3.055 1.00 87.00 169 ALA A CA 1
ATOM 1226 C C . ALA A 1 169 ? -19.513 4.675 2.405 1.00 87.00 169 ALA A C 1
ATOM 1228 O O . ALA A 1 169 ? -20.544 4.927 3.033 1.00 87.00 169 ALA A O 1
ATOM 1229 N N . THR A 1 170 ? -19.539 4.206 1.165 1.00 87.50 170 THR A N 1
ATOM 1230 C CA . THR A 1 170 ? -20.734 3.691 0.504 1.00 87.50 170 THR A CA 1
ATOM 1231 C C . THR A 1 170 ? -20.578 2.199 0.294 1.00 87.50 170 THR A C 1
ATOM 1233 O O . THR A 1 170 ? -19.496 1.688 0.004 1.00 87.50 170 THR A O 1
ATOM 1236 N N . VAL A 1 171 ? -21.675 1.481 0.493 1.00 85.19 171 VAL A N 1
ATOM 1237 C CA . VAL A 1 171 ? -21.652 0.029 0.435 1.00 85.19 171 VAL A CA 1
ATOM 1238 C C . VAL A 1 171 ? -21.921 -0.437 -0.986 1.00 85.19 171 VAL A C 1
ATOM 1240 O O . VAL A 1 171 ? -22.910 -0.028 -1.595 1.00 85.19 171 VAL A O 1
ATOM 1243 N N . ALA A 1 172 ? -21.061 -1.314 -1.492 1.00 74.56 172 ALA A N 1
ATOM 1244 C CA . ALA A 1 172 ? -21.260 -2.003 -2.755 1.00 74.56 172 ALA A CA 1
ATOM 1245 C C . ALA A 1 172 ? -21.769 -3.437 -2.505 1.00 74.56 172 ALA A C 1
ATOM 1247 O O . ALA A 1 172 ? -21.574 -4.026 -1.440 1.00 74.56 172 ALA A O 1
ATOM 1248 N N . GLY A 1 173 ? -22.480 -4.003 -3.481 1.00 72.00 173 GLY A N 1
ATOM 1249 C CA . GLY A 1 173 ? -22.916 -5.401 -3.431 1.00 72.00 173 GLY A CA 1
ATOM 1250 C C . GLY A 1 173 ? -24.224 -5.678 -2.663 1.00 72.00 173 GLY A C 1
ATOM 1251 O O . GLY A 1 173 ? -24.947 -4.757 -2.262 1.00 72.00 173 GLY A O 1
ATOM 1252 N N . PRO A 1 174 ? -24.577 -6.968 -2.505 1.00 76.62 174 PRO A N 1
ATOM 1253 C CA . PRO A 1 174 ? -25.916 -7.408 -2.121 1.00 76.62 174 PRO A CA 1
ATOM 1254 C C . PRO A 1 174 ? -26.310 -6.974 -0.705 1.00 76.62 174 PRO A C 1
ATOM 1256 O O . PRO A 1 174 ? -25.484 -6.890 0.200 1.00 76.62 174 PRO A O 1
ATOM 1259 N N . SER A 1 175 ? -27.602 -6.714 -0.498 1.00 82.31 175 SER A N 1
ATOM 1260 C CA . SER A 1 175 ? -28.153 -6.394 0.826 1.00 82.31 175 SER A CA 1
ATOM 1261 C C . SER A 1 175 ? -28.327 -7.628 1.712 1.00 82.31 175 SER A C 1
ATOM 1263 O O . SER A 1 175 ? -28.273 -7.509 2.933 1.00 82.31 175 SER A O 1
ATOM 1265 N N . ALA A 1 176 ? -28.525 -8.804 1.112 1.00 85.62 176 ALA A N 1
ATOM 1266 C CA . ALA A 1 176 ? -28.712 -10.051 1.839 1.00 85.62 176 ALA A CA 1
ATOM 1267 C C . ALA A 1 176 ? -27.422 -10.475 2.555 1.00 85.62 176 ALA A C 1
ATOM 1269 O O . ALA A 1 176 ? -26.357 -10.531 1.943 1.00 85.62 176 ALA A O 1
ATOM 1270 N N . VAL A 1 177 ? -27.545 -10.800 3.843 1.00 84.94 177 VAL A N 1
ATOM 1271 C CA . VAL A 1 177 ? -26.435 -11.274 4.675 1.00 84.94 177 VAL A CA 1
ATOM 1272 C C . VAL A 1 177 ? -26.092 -12.720 4.290 1.00 84.94 177 VAL A C 1
ATOM 1274 O O . VAL A 1 177 ? -26.988 -13.572 4.308 1.00 84.94 177 VAL A O 1
ATOM 1277 N N . PRO A 1 178 ? -24.826 -13.033 3.960 1.00 84.62 178 PRO A N 1
ATOM 1278 C CA . PRO A 1 178 ? -24.394 -14.405 3.712 1.00 84.62 178 PRO A CA 1
ATOM 1279 C C . PRO A 1 178 ? -24.544 -15.301 4.949 1.00 84.62 178 PRO A C 1
ATOM 1281 O O . PRO A 1 178 ? -24.440 -14.848 6.091 1.00 84.62 178 PRO A O 1
ATOM 1284 N N . ALA A 1 179 ? -24.743 -16.604 4.736 1.00 82.38 179 ALA A N 1
ATOM 1285 C CA . ALA A 1 179 ? -24.795 -17.568 5.832 1.00 82.38 179 ALA A CA 1
ATOM 1286 C C . ALA A 1 179 ? -23.480 -17.561 6.637 1.00 82.38 179 ALA A C 1
ATOM 1288 O O . ALA A 1 179 ? -22.395 -17.562 6.063 1.00 82.38 179 ALA A O 1
ATOM 1289 N N . GLY A 1 180 ? -23.580 -17.566 7.970 1.00 78.75 180 GLY A N 1
ATOM 1290 C CA . GLY A 1 180 ? -22.418 -17.547 8.870 1.00 78.75 180 GLY A CA 1
ATOM 1291 C C . GLY A 1 180 ? -21.871 -16.153 9.205 1.00 78.75 180 GLY A C 1
ATOM 1292 O O . GLY A 1 180 ? -21.043 -16.043 10.104 1.00 78.75 180 GLY A O 1
ATOM 1293 N N . VAL A 1 181 ? -22.366 -15.086 8.566 1.00 82.81 181 VAL A N 1
ATOM 1294 C CA . VAL A 1 181 ? -22.003 -13.694 8.879 1.00 82.81 181 VAL A CA 1
ATOM 1295 C C . VAL A 1 181 ? -23.106 -13.054 9.720 1.00 82.81 181 VAL A C 1
ATOM 1297 O O . VAL A 1 181 ? -24.294 -13.209 9.442 1.00 82.81 181 VAL A O 1
ATOM 1300 N N . THR A 1 182 ? -22.743 -12.324 10.777 1.00 84.38 182 THR A N 1
ATOM 1301 C CA . THR A 1 182 ? -23.745 -11.588 11.566 1.00 84.38 182 THR A CA 1
ATOM 1302 C C . THR A 1 182 ? -24.194 -10.328 10.822 1.00 84.38 182 THR A C 1
ATOM 1304 O O . THR A 1 182 ? -23.371 -9.654 10.206 1.00 84.38 182 THR A O 1
ATOM 1307 N N . ALA A 1 183 ? -25.474 -9.948 10.926 1.00 84.19 183 ALA A N 1
ATOM 1308 C CA . ALA A 1 183 ? -25.975 -8.709 10.312 1.00 84.19 183 ALA A CA 1
ATOM 1309 C C . ALA A 1 183 ? -25.169 -7.476 10.762 1.00 84.19 183 ALA A C 1
ATOM 1311 O O . ALA A 1 183 ? -24.780 -6.651 9.943 1.00 84.19 183 ALA A O 1
ATOM 1312 N N . LYS A 1 184 ? -24.797 -7.426 12.049 1.00 84.62 184 LYS A N 1
ATOM 1313 C CA . LYS A 1 184 ? -23.931 -6.380 12.609 1.00 84.62 184 LYS A CA 1
ATOM 1314 C C . LYS A 1 184 ? -22.569 -6.295 11.906 1.00 84.62 184 LYS A 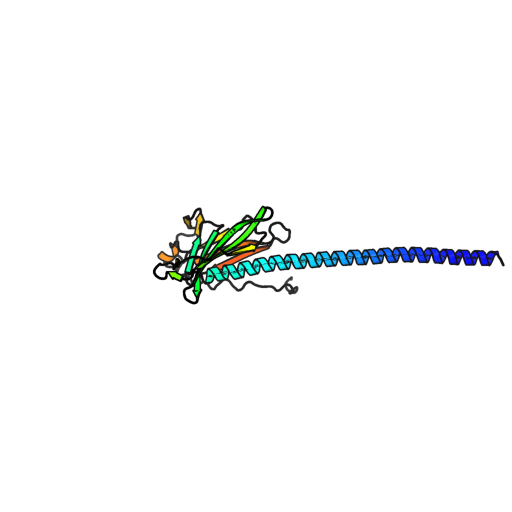C 1
ATOM 1316 O O . LYS A 1 184 ? -22.071 -5.196 11.705 1.00 84.62 184 LYS A O 1
ATOM 1321 N N . ALA A 1 185 ? -21.959 -7.430 11.562 1.00 84.38 185 ALA A N 1
ATOM 1322 C CA . ALA A 1 185 ? -20.691 -7.469 10.832 1.00 84.38 185 ALA A CA 1
ATOM 1323 C C . ALA A 1 185 ? -20.859 -7.057 9.367 1.00 84.38 185 ALA A C 1
ATOM 1325 O O . ALA A 1 185 ? -20.037 -6.312 8.846 1.00 84.38 185 ALA A O 1
ATOM 1326 N N . TRP A 1 186 ? -21.932 -7.527 8.727 1.00 87.38 186 TRP A N 1
ATOM 1327 C CA . TRP A 1 186 ? -22.249 -7.246 7.327 1.00 87.38 186 TRP A CA 1
ATOM 1328 C C . TRP A 1 186 ? -22.564 -5.768 7.067 1.00 87.38 186 TRP A C 1
ATOM 1330 O O . TRP A 1 186 ? -22.219 -5.230 6.017 1.00 87.38 186 TRP A O 1
ATOM 1340 N N . GLU A 1 187 ? -23.196 -5.104 8.033 1.00 85.81 187 GLU A N 1
ATOM 1341 C CA . GLU A 1 187 ? -23.549 -3.679 7.990 1.00 85.81 187 GLU A CA 1
ATOM 1342 C C . GLU A 1 187 ? -22.472 -2.769 8.602 1.00 85.81 187 GLU A C 1
ATOM 1344 O O . GLU A 1 187 ? -22.605 -1.547 8.585 1.00 85.81 187 GLU A O 1
ATOM 1349 N N . SER A 1 188 ? -21.401 -3.348 9.150 1.00 85.31 188 SER A N 1
ATOM 1350 C CA . SER A 1 188 ? -20.320 -2.606 9.795 1.00 85.31 188 SER A CA 1
ATOM 1351 C C . SER A 1 188 ? -19.588 -1.702 8.801 1.00 85.31 188 SER A C 1
ATOM 1353 O O . SER A 1 188 ? -19.296 -2.106 7.677 1.00 85.31 188 SER A O 1
ATOM 1355 N N . ALA A 1 189 ? -19.219 -0.499 9.239 1.00 85.06 189 ALA A N 1
ATOM 1356 C CA . ALA A 1 189 ? -18.304 0.376 8.502 1.00 85.06 189 ALA A CA 1
ATOM 1357 C C . ALA A 1 189 ? -16.823 0.109 8.839 1.00 85.06 189 ALA A C 1
ATOM 1359 O O . ALA A 1 189 ? -15.939 0.766 8.294 1.00 85.06 189 ALA A O 1
ATOM 1360 N N . ASN A 1 190 ? -16.542 -0.821 9.758 1.00 87.94 190 ASN A N 1
ATOM 1361 C CA . ASN A 1 190 ? -15.173 -1.151 10.143 1.00 87.94 190 ASN A CA 1
ATOM 1362 C C . ASN A 1 190 ? -14.503 -1.968 9.037 1.00 87.94 190 ASN A C 1
ATOM 1364 O O . ASN A 1 190 ? -15.058 -2.971 8.590 1.00 87.94 190 ASN A O 1
ATOM 1368 N N . LEU A 1 191 ? -13.303 -1.553 8.646 1.00 91.25 191 LEU A N 1
ATOM 1369 C CA . LEU A 1 191 ? -12.496 -2.198 7.617 1.00 91.25 191 LEU A CA 1
ATOM 1370 C C . LEU A 1 191 ? -11.713 -3.389 8.167 1.00 91.25 191 LEU A C 1
ATOM 1372 O O . LEU A 1 191 ? -11.170 -3.320 9.269 1.00 91.25 191 LEU A O 1
ATOM 1376 N N . SER A 1 192 ? -11.623 -4.454 7.372 1.00 90.25 192 SER A N 1
ATOM 1377 C CA . SER A 1 192 ? -10.775 -5.616 7.666 1.00 90.25 192 SER A CA 1
ATOM 1378 C C . SER A 1 192 ? -9.972 -6.109 6.471 1.00 90.25 192 SER A C 1
ATOM 1380 O O . SER A 1 192 ? -8.996 -6.818 6.677 1.00 90.25 192 SER A O 1
ATOM 1382 N N . GLU A 1 193 ? -10.341 -5.753 5.242 1.00 91.50 193 GLU A N 1
ATOM 1383 C CA . GLU A 1 193 ? -9.568 -6.092 4.046 1.00 91.50 193 GLU A CA 1
ATOM 1384 C C . GLU A 1 193 ? -9.214 -4.828 3.273 1.00 91.50 193 GLU A C 1
ATOM 1386 O O . GLU A 1 193 ? -10.042 -3.927 3.102 1.00 91.50 193 GLU A O 1
ATOM 1391 N N . VAL A 1 194 ? -7.972 -4.781 2.801 1.00 94.31 194 VAL A N 1
ATOM 1392 C CA . VAL A 1 194 ? -7.466 -3.733 1.920 1.00 94.31 194 VAL A CA 1
ATOM 1393 C C . VAL A 1 194 ? -6.741 -4.410 0.770 1.00 94.31 194 VAL A C 1
ATOM 1395 O O . VAL A 1 194 ? -5.945 -5.327 0.980 1.00 94.31 194 VAL A O 1
ATOM 1398 N N . ALA A 1 195 ? -6.979 -3.925 -0.444 1.00 93.94 195 ALA A N 1
ATOM 1399 C CA . ALA A 1 195 ? -6.190 -4.305 -1.602 1.00 93.94 195 ALA A CA 1
ATOM 1400 C C . ALA A 1 195 ? -5.751 -3.078 -2.399 1.00 93.94 195 ALA A C 1
ATOM 1402 O O . ALA A 1 195 ? -6.536 -2.161 -2.608 1.00 93.94 195 ALA A O 1
ATOM 1403 N N . LEU A 1 196 ? -4.505 -3.073 -2.863 1.00 95.44 196 LEU A N 1
ATOM 1404 C CA . LEU A 1 196 ? -3.978 -2.123 -3.831 1.00 95.44 196 LEU A CA 1
ATOM 1405 C C . LEU A 1 196 ? -3.973 -2.777 -5.211 1.00 95.44 196 LEU A C 1
ATOM 1407 O O . LEU A 1 196 ? -3.242 -3.738 -5.444 1.00 95.44 196 LEU A O 1
ATOM 1411 N N . ASN A 1 197 ? -4.764 -2.227 -6.127 1.00 94.62 197 ASN A N 1
ATOM 1412 C CA . ASN A 1 197 ? -4.722 -2.579 -7.542 1.00 94.62 197 ASN A CA 1
ATOM 1413 C C . ASN A 1 197 ? -3.863 -1.540 -8.264 1.00 94.62 197 ASN A C 1
ATOM 1415 O O . ASN A 1 197 ? -4.175 -0.349 -8.226 1.00 94.62 197 ASN A O 1
ATOM 1419 N N . THR A 1 198 ? -2.775 -1.978 -8.893 1.00 94.94 198 THR A N 1
ATOM 1420 C CA . THR A 1 198 ? -1.797 -1.093 -9.540 1.00 94.94 198 THR A CA 1
ATOM 1421 C C . THR A 1 198 ? -1.147 -1.773 -10.745 1.00 94.94 198 THR A C 1
ATOM 1423 O O . THR A 1 198 ? -1.322 -2.969 -10.976 1.00 94.94 198 THR A O 1
ATOM 1426 N N . ALA A 1 199 ? -0.383 -1.014 -11.522 1.00 91.00 199 ALA A N 1
ATOM 1427 C CA . ALA A 1 199 ? 0.611 -1.563 -12.431 1.00 91.00 199 ALA A CA 1
ATOM 1428 C C . ALA A 1 199 ? 1.941 -0.838 -12.235 1.00 91.00 199 ALA A C 1
ATOM 1430 O O . ALA A 1 199 ? 1.940 0.377 -12.076 1.00 91.00 199 ALA A O 1
ATOM 1431 N 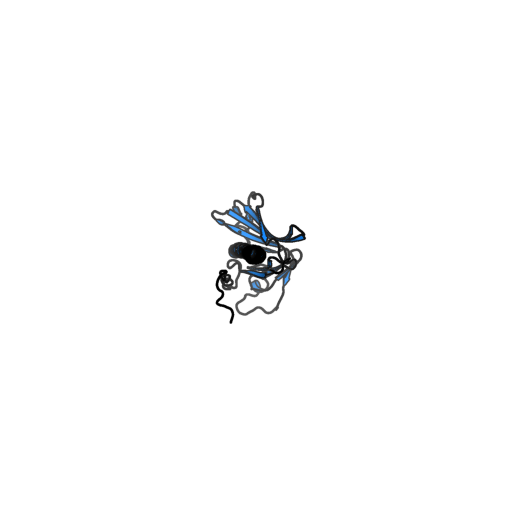N . VAL A 1 200 ? 3.050 -1.575 -12.261 1.00 91.31 200 VAL A N 1
ATOM 1432 C CA . VAL A 1 200 ? 4.414 -1.036 -12.125 1.00 91.31 200 VAL A CA 1
ATOM 1433 C C . VAL A 1 200 ? 5.014 -0.811 -13.512 1.00 91.31 200 VAL A C 1
ATOM 1435 O O . VAL A 1 200 ? 4.666 -1.528 -14.454 1.00 91.31 200 VAL A O 1
ATOM 1438 N N . ALA A 1 201 ? 5.895 0.187 -13.635 1.00 89.94 201 ALA A N 1
ATOM 1439 C CA . ALA A 1 201 ? 6.475 0.659 -14.894 1.00 89.94 201 ALA A CA 1
ATOM 1440 C C . ALA A 1 201 ? 5.409 1.057 -15.931 1.00 89.94 201 ALA A C 1
ATOM 1442 O O . ALA A 1 201 ? 5.522 0.742 -17.122 1.00 89.94 201 ALA A O 1
ATOM 1443 N N . SER A 1 202 ? 4.345 1.727 -15.468 1.00 89.75 202 SER A N 1
ATOM 1444 C CA . SER A 1 202 ? 3.162 2.047 -16.270 1.00 89.75 202 SER A CA 1
ATOM 1445 C C . SER A 1 202 ? 3.439 2.940 -17.482 1.00 89.75 202 SER A C 1
ATOM 1447 O O . SER A 1 202 ? 2.633 2.936 -18.414 1.00 89.75 202 SER A O 1
ATOM 1449 N N . SER A 1 203 ? 4.527 3.711 -17.486 1.00 87.38 203 SER A N 1
ATOM 1450 C CA . SER A 1 203 ? 4.921 4.567 -18.612 1.00 87.38 203 SER A CA 1
ATOM 1451 C C . SER A 1 203 ? 5.723 3.836 -19.701 1.00 87.38 203 SER A C 1
ATOM 1453 O O . SER A 1 203 ? 6.061 4.436 -20.722 1.00 87.38 203 SER A O 1
ATOM 1455 N N . THR A 1 204 ? 6.015 2.545 -19.513 1.00 86.19 204 THR A N 1
ATOM 1456 C CA . THR A 1 204 ? 6.890 1.746 -20.388 1.00 86.19 204 THR A CA 1
ATOM 1457 C C . THR A 1 204 ? 6.160 0.557 -21.027 1.00 86.19 204 THR A C 1
ATOM 1459 O O . THR A 1 204 ? 5.035 0.215 -20.662 1.00 86.19 204 THR A O 1
ATOM 1462 N N . ASP A 1 205 ? 6.822 -0.135 -21.959 1.00 81.69 205 ASP A N 1
ATOM 1463 C CA . ASP A 1 205 ? 6.354 -1.404 -22.540 1.00 81.69 205 ASP A CA 1
ATOM 1464 C C . ASP A 1 205 ? 6.454 -2.600 -21.567 1.00 81.69 205 ASP A C 1
ATOM 1466 O O . ASP A 1 205 ? 6.038 -3.711 -21.898 1.00 81.69 205 ASP A O 1
ATOM 1470 N N . ARG A 1 206 ? 6.987 -2.382 -20.356 1.00 79.12 206 ARG A N 1
ATOM 1471 C CA . ARG A 1 206 ? 7.134 -3.379 -19.282 1.00 79.12 206 ARG A CA 1
ATOM 1472 C C . ARG A 1 206 ? 6.026 -3.323 -18.236 1.00 79.12 206 ARG A C 1
ATOM 1474 O O . ARG A 1 206 ? 6.111 -4.034 -17.232 1.00 79.12 206 ARG A O 1
ATOM 1481 N N . LYS A 1 207 ? 4.990 -2.514 -18.476 1.00 86.19 207 LYS A N 1
ATOM 1482 C CA . LYS A 1 207 ? 3.827 -2.386 -17.599 1.00 86.19 207 LYS A CA 1
ATOM 1483 C C . LYS A 1 207 ? 3.314 -3.759 -17.163 1.00 86.19 207 LYS A C 1
ATOM 1485 O O . LYS A 1 207 ? 2.859 -4.548 -17.990 1.00 86.19 207 LYS A O 1
ATOM 1490 N N . THR A 1 208 ? 3.340 -4.008 -15.858 1.00 87.62 208 THR A N 1
ATOM 1491 C CA . THR A 1 208 ? 2.855 -5.263 -15.270 1.00 87.62 208 THR A CA 1
ATOM 1492 C C . THR A 1 208 ? 1.856 -4.956 -14.167 1.00 87.62 208 THR A C 1
ATOM 1494 O O . THR A 1 208 ? 2.137 -4.151 -13.282 1.00 87.62 208 THR A O 1
ATOM 1497 N N . SER A 1 209 ? 0.671 -5.562 -14.245 1.00 91.06 209 SER A N 1
ATOM 1498 C CA . SER A 1 209 ? -0.408 -5.363 -13.275 1.00 91.06 209 SER A CA 1
ATOM 1499 C C . SER A 1 209 ? -0.229 -6.244 -12.045 1.00 91.06 209 SER A C 1
ATOM 1501 O O . SER A 1 209 ? 0.075 -7.429 -12.162 1.00 91.06 209 SER A O 1
ATOM 1503 N N . TYR A 1 210 ? -0.498 -5.670 -10.876 1.00 89.69 210 TYR A N 1
ATOM 1504 C CA . TYR A 1 210 ? -0.423 -6.336 -9.585 1.00 89.69 210 TYR A CA 1
ATOM 1505 C C . TYR A 1 210 ? -1.659 -6.024 -8.736 1.00 89.69 210 TYR A C 1
ATOM 1507 O O . TYR A 1 210 ? -2.211 -4.920 -8.780 1.00 89.69 210 TYR A O 1
ATOM 1515 N N . ARG A 1 211 ? -2.060 -7.006 -7.926 1.00 92.38 211 ARG A N 1
ATOM 1516 C CA . ARG A 1 211 ? -3.017 -6.842 -6.829 1.00 92.38 211 ARG A CA 1
ATOM 1517 C C . ARG A 1 211 ? -2.331 -7.272 -5.539 1.00 92.38 211 ARG A C 1
ATOM 1519 O O . ARG A 1 211 ? -2.043 -8.454 -5.365 1.00 92.38 211 ARG A O 1
ATOM 1526 N N . PHE A 1 212 ? -2.097 -6.320 -4.646 1.00 90.81 212 PHE A N 1
ATOM 1527 C CA . PHE A 1 212 ? -1.565 -6.580 -3.309 1.00 90.81 212 PHE A CA 1
ATOM 1528 C C . PHE A 1 212 ? -2.724 -6.529 -2.329 1.00 90.81 212 PHE A C 1
ATOM 1530 O O . PHE A 1 212 ? -3.287 -5.459 -2.123 1.00 90.81 212 PHE A O 1
ATOM 1537 N N . ALA A 1 213 ? -3.123 -7.665 -1.771 1.00 89.94 213 ALA A N 1
ATOM 1538 C CA . ALA A 1 213 ? -4.306 -7.764 -0.927 1.00 89.94 213 ALA A CA 1
ATOM 1539 C C . ALA A 1 213 ? -3.997 -8.528 0.352 1.00 89.94 213 ALA A C 1
ATOM 1541 O O . ALA A 1 213 ? -3.195 -9.463 0.347 1.00 89.94 213 ALA A O 1
ATOM 1542 N N . GLN A 1 214 ? -4.630 -8.102 1.440 1.00 90.81 214 GLN A N 1
ATOM 1543 C CA . GLN A 1 214 ? -4.513 -8.756 2.731 1.00 90.81 214 GLN A CA 1
ATOM 1544 C C . GLN A 1 214 ? -5.745 -8.478 3.590 1.00 90.81 214 GLN A C 1
ATOM 1546 O O . GLN A 1 214 ? -6.315 -7.384 3.562 1.00 90.81 214 GLN A O 1
ATOM 1551 N N . THR A 1 215 ? -6.097 -9.465 4.408 1.00 88.31 215 THR A N 1
ATOM 1552 C CA . THR A 1 215 ? -7.061 -9.330 5.498 1.00 88.31 215 THR A CA 1
ATOM 1553 C C . THR A 1 215 ? -6.314 -9.141 6.822 1.00 88.31 215 THR A C 1
ATOM 1555 O O . THR A 1 215 ? -5.330 -9.828 7.107 1.00 88.31 215 THR A O 1
ATOM 1558 N N . ALA A 1 216 ? -6.770 -8.187 7.628 1.00 87.00 216 ALA A N 1
ATOM 1559 C CA . ALA A 1 216 ? -6.378 -8.013 9.018 1.00 87.00 216 ALA A CA 1
ATOM 1560 C C . ALA A 1 216 ? -7.203 -8.978 9.883 1.00 87.00 216 ALA A C 1
ATOM 1562 O O . ALA A 1 216 ? -8.336 -8.675 10.272 1.00 87.00 216 ALA A O 1
ATOM 1563 N N . ASP A 1 217 ? -6.660 -10.164 10.157 1.00 81.75 217 ASP A N 1
ATOM 1564 C CA . ASP A 1 217 ? -7.386 -11.264 10.816 1.00 81.75 217 ASP A CA 1
ATOM 1565 C C . ASP A 1 217 ? -7.911 -10.904 12.212 1.00 81.75 217 ASP A C 1
ATOM 1567 O O . ASP A 1 217 ? -8.921 -11.433 12.669 1.00 81.75 217 ASP A O 1
ATOM 1571 N N . ASN A 1 218 ? -7.246 -9.975 12.897 1.00 76.00 218 ASN A N 1
ATOM 1572 C CA . ASN A 1 218 ? -7.666 -9.447 14.193 1.00 76.00 218 ASN A CA 1
ATOM 1573 C C . ASN A 1 218 ? -8.860 -8.476 14.106 1.00 76.00 218 ASN A C 1
ATOM 1575 O O . ASN A 1 218 ? -9.460 -8.171 15.138 1.00 76.00 218 ASN A O 1
ATOM 1579 N N . LEU A 1 219 ? -9.187 -7.975 12.911 1.00 82.31 219 LEU A N 1
ATOM 1580 C CA . LEU A 1 219 ? -10.327 -7.092 12.645 1.00 82.31 219 LEU A CA 1
ATOM 1581 C C . LEU A 1 219 ? -11.482 -7.824 11.947 1.00 82.31 219 LEU A C 1
ATOM 1583 O O . LEU A 1 219 ? -12.631 -7.400 12.069 1.00 82.31 219 LEU A O 1
ATOM 1587 N N . SER A 1 220 ? -11.200 -8.911 11.226 1.00 73.06 220 SER A N 1
ATOM 1588 C CA . SER A 1 220 ? -12.210 -9.681 10.498 1.00 73.06 220 SER A CA 1
ATOM 1589 C C . SER A 1 220 ? -12.985 -10.650 11.396 1.00 73.06 220 SER A C 1
ATOM 1591 O O . SER A 1 220 ? -12.435 -11.281 12.296 1.00 73.06 220 SER A O 1
ATOM 1593 N N . ILE A 1 221 ? -14.281 -10.815 11.116 1.00 70.50 221 ILE A N 1
ATOM 1594 C CA . ILE A 1 221 ? -15.108 -11.879 11.716 1.00 70.50 221 ILE A CA 1
ATOM 1595 C C . ILE A 1 221 ? -15.106 -13.123 10.817 1.00 70.50 221 ILE A C 1
ATOM 1597 O O . ILE A 1 221 ? -15.326 -14.239 11.288 1.00 70.50 221 ILE A O 1
ATOM 1601 N N . ILE A 1 222 ? -14.820 -12.937 9.528 1.00 62.75 222 ILE A N 1
ATOM 1602 C CA . ILE A 1 222 ? -14.584 -14.018 8.580 1.00 62.75 222 ILE A CA 1
ATOM 1603 C C . ILE A 1 222 ? -13.082 -14.275 8.557 1.00 62.75 222 ILE A C 1
ATOM 1605 O O . ILE A 1 222 ? -12.315 -13.461 8.049 1.00 62.75 222 ILE A O 1
ATOM 1609 N N . GLN A 1 223 ? -12.651 -15.409 9.098 1.00 56.00 223 GLN A N 1
ATOM 1610 C CA . GLN A 1 223 ? -11.275 -15.858 8.908 1.00 56.00 223 GLN A CA 1
ATOM 1611 C C . GLN A 1 223 ? -11.159 -16.476 7.515 1.00 56.00 223 GLN A C 1
ATOM 1613 O O . GLN A 1 223 ? -11.329 -17.681 7.330 1.00 56.00 223 GLN A O 1
ATOM 1618 N N . THR A 1 224 ? -10.947 -15.632 6.511 1.00 54.12 224 THR A N 1
ATOM 1619 C CA . THR A 1 224 ? -10.416 -16.068 5.222 1.00 54.12 224 THR A CA 1
ATOM 1620 C C . THR A 1 224 ? -8.952 -16.441 5.415 1.00 54.12 224 THR A C 1
ATOM 1622 O O . THR A 1 224 ? -8.235 -15.791 6.172 1.00 54.12 224 THR A O 1
ATOM 1625 N N . ALA A 1 225 ? -8.488 -17.510 4.764 1.00 51.53 225 ALA A N 1
ATOM 1626 C CA . ALA A 1 225 ? -7.050 -17.736 4.685 1.00 51.53 225 ALA A CA 1
ATOM 1627 C C . ALA A 1 225 ? -6.417 -16.493 4.042 1.00 51.53 225 ALA A C 1
ATOM 1629 O O . ALA A 1 225 ? -6.955 -16.002 3.048 1.00 51.53 225 ALA A O 1
ATOM 1630 N N . ALA A 1 226 ? -5.312 -15.991 4.603 1.00 54.06 226 ALA A N 1
ATOM 1631 C CA . ALA A 1 226 ? -4.535 -14.943 3.951 1.00 54.06 226 ALA A CA 1
ATOM 1632 C C . ALA A 1 226 ? -4.289 -15.344 2.488 1.00 54.06 226 ALA A C 1
ATOM 1634 O O . ALA A 1 226 ? -3.980 -16.512 2.222 1.00 54.06 226 ALA A O 1
ATOM 1635 N N . ASP A 1 227 ? -4.460 -14.396 1.558 1.00 48.16 227 ASP A N 1
ATOM 1636 C CA . ASP A 1 227 ? -4.244 -14.646 0.132 1.00 48.16 227 ASP A CA 1
ATOM 1637 C C . ASP A 1 227 ? -2.897 -15.359 -0.050 1.00 48.16 227 ASP A C 1
ATOM 1639 O O . ASP A 1 227 ? -1.891 -14.946 0.542 1.00 48.16 227 ASP A O 1
ATOM 1643 N N . ALA A 1 228 ? -2.909 -16.448 -0.833 1.00 38.38 228 ALA A N 1
ATOM 1644 C CA . ALA A 1 228 ? -1.789 -17.371 -1.017 1.00 38.38 228 ALA A CA 1
ATOM 1645 C C . ALA A 1 228 ? -0.444 -16.631 -1.179 1.00 38.38 228 ALA A C 1
ATOM 1647 O O . ALA A 1 228 ? -0.428 -15.522 -1.732 1.00 38.38 228 ALA A O 1
ATOM 1648 N N . PRO A 1 229 ? 0.681 -17.220 -0.711 1.00 39.91 229 PRO A N 1
ATOM 1649 C CA . PRO A 1 229 ? 1.998 -16.612 -0.870 1.00 39.91 229 PRO A CA 1
ATOM 1650 C C . PRO A 1 229 ? 2.173 -16.182 -2.322 1.00 39.91 229 PRO A C 1
ATOM 1652 O O . PRO A 1 229 ? 1.850 -16.950 -3.232 1.00 39.91 229 PRO A O 1
ATOM 1655 N N . SER A 1 230 ? 2.632 -14.945 -2.527 1.00 42.53 230 SER A N 1
ATOM 1656 C CA . SER A 1 230 ? 2.944 -14.440 -3.856 1.00 42.53 230 SER A CA 1
ATOM 1657 C C . SER A 1 230 ? 3.789 -15.492 -4.567 1.00 42.53 230 SER A C 1
ATOM 1659 O O . SER A 1 230 ? 4.821 -15.938 -4.060 1.00 42.53 230 SER A O 1
ATOM 1661 N N . HIS A 1 231 ? 3.285 -15.973 -5.704 1.00 37.16 231 HIS A N 1
ATOM 1662 C CA . HIS A 1 231 ? 4.027 -16.878 -6.561 1.00 37.16 231 HIS A CA 1
ATOM 1663 C C . HIS A 1 231 ? 5.222 -16.093 -7.099 1.00 37.16 231 HIS A C 1
ATOM 1665 O O . HIS A 1 231 ? 5.158 -15.489 -8.167 1.00 37.16 231 HIS A O 1
ATOM 1671 N N . PHE A 1 232 ? 6.318 -16.074 -6.344 1.00 40.00 232 PHE A N 1
ATOM 1672 C CA . PHE A 1 232 ? 7.625 -15.831 -6.914 1.00 40.00 232 PHE A CA 1
ATOM 1673 C C . PHE A 1 232 ? 7.863 -16.992 -7.870 1.00 40.00 232 PHE A C 1
ATOM 1675 O O . PHE A 1 232 ? 8.188 -18.096 -7.443 1.00 40.00 232 PHE A O 1
ATOM 1682 N N . VAL A 1 233 ? 7.647 -16.756 -9.160 1.00 34.22 233 VAL A N 1
ATOM 1683 C CA . VAL A 1 233 ? 8.391 -17.482 -10.181 1.00 34.22 233 VAL A CA 1
ATOM 1684 C C . VAL A 1 233 ? 9.762 -16.813 -10.162 1.00 34.22 233 VAL A C 1
ATOM 1686 O O . VAL A 1 233 ? 9.853 -15.649 -10.559 1.00 34.22 233 VAL A O 1
ATOM 1689 N N . PRO A 1 234 ? 10.816 -17.453 -9.626 1.00 35.03 234 PRO A N 1
ATOM 1690 C CA . PRO A 1 234 ? 12.154 -16.902 -9.748 1.00 35.03 234 PRO A CA 1
ATOM 1691 C C . PRO A 1 234 ? 12.437 -16.726 -11.240 1.00 35.03 234 PRO A C 1
ATOM 1693 O O . PRO A 1 234 ? 12.161 -17.635 -12.030 1.00 35.03 234 PRO A O 1
ATOM 1696 N N . GLU A 1 235 ? 12.966 -15.569 -11.637 1.00 37.16 235 GLU A N 1
ATOM 1697 C CA . GLU A 1 235 ? 13.498 -15.403 -12.987 1.00 37.16 235 GLU A CA 1
ATOM 1698 C C . GLU A 1 235 ? 14.496 -16.541 -13.255 1.00 37.16 235 GLU A C 1
ATOM 1700 O O . GLU A 1 235 ? 15.535 -16.644 -12.603 1.00 37.16 235 GLU A O 1
ATOM 1705 N N . GLY A 1 236 ? 14.134 -17.446 -14.169 1.00 36.84 236 GLY A N 1
ATOM 1706 C CA . GLY A 1 236 ? 14.937 -18.626 -14.490 1.00 36.84 236 GLY A CA 1
ATOM 1707 C C . GLY A 1 236 ? 14.148 -19.886 -14.842 1.00 36.84 236 GLY A C 1
ATOM 1708 O O . GLY A 1 236 ? 14.712 -20.755 -15.504 1.00 36.84 236 GLY A O 1
ATOM 1709 N N . ASP A 1 237 ? 12.864 -19.998 -14.484 1.00 38.28 237 ASP A N 1
ATOM 1710 C CA . ASP A 1 237 ? 12.065 -21.160 -14.895 1.00 38.28 237 ASP A CA 1
ATOM 1711 C C . ASP A 1 237 ? 11.429 -20.963 -16.282 1.00 38.28 237 ASP A C 1
ATOM 1713 O O . ASP A 1 237 ? 10.275 -20.567 -16.439 1.00 38.28 237 ASP A O 1
ATOM 1717 N N . LEU A 1 238 ? 12.225 -21.234 -17.317 1.00 41.31 238 LEU A N 1
ATOM 1718 C CA . LEU A 1 238 ? 11.784 -21.313 -18.712 1.00 41.31 238 LEU A CA 1
ATOM 1719 C C . LEU A 1 238 ? 11.030 -22.620 -19.039 1.00 41.31 238 LEU A C 1
ATOM 1721 O O . LEU A 1 238 ? 10.811 -22.894 -20.216 1.00 41.31 238 LEU A O 1
ATOM 1725 N N . THR A 1 239 ? 10.633 -23.441 -18.056 1.00 40.59 239 THR A N 1
ATOM 1726 C CA . THR A 1 239 ? 9.927 -24.709 -18.337 1.00 40.59 239 THR A CA 1
ATOM 1727 C C . THR A 1 239 ? 8.402 -24.629 -18.270 1.00 40.59 239 THR A C 1
ATOM 1729 O O . THR A 1 239 ? 7.733 -25.624 -18.532 1.00 40.59 239 THR A O 1
ATOM 1732 N N . ALA A 1 240 ? 7.830 -23.446 -18.028 1.00 38.16 240 ALA A N 1
ATOM 1733 C CA . ALA A 1 240 ? 6.384 -23.229 -18.078 1.00 38.16 240 ALA A CA 1
ATOM 1734 C C . ALA A 1 240 ? 5.963 -22.317 -19.245 1.00 38.16 240 ALA A C 1
ATOM 1736 O O . ALA A 1 240 ? 5.370 -21.258 -19.056 1.00 38.16 240 ALA A O 1
ATOM 1737 N N . LEU A 1 241 ? 6.237 -22.757 -20.471 1.00 29.23 241 LEU A N 1
ATOM 1738 C CA . LEU A 1 241 ? 5.390 -22.471 -21.632 1.00 29.23 241 LEU A CA 1
ATOM 1739 C C . LEU A 1 241 ? 5.113 -23.817 -22.327 1.00 29.23 241 LEU A C 1
ATOM 1741 O O . LEU A 1 241 ? 5.990 -24.679 -22.285 1.00 29.23 241 LEU A O 1
ATOM 1745 N N . PRO A 1 242 ? 3.899 -24.026 -22.871 1.00 39.12 242 PRO A N 1
ATOM 1746 C CA . PRO A 1 242 ? 3.455 -25.321 -23.394 1.00 39.12 242 PRO A CA 1
ATOM 1747 C C . PRO A 1 242 ? 4.344 -25.882 -24.510 1.00 39.12 242 PRO A C 1
ATOM 1749 O O . PRO A 1 242 ? 4.890 -25.077 -25.300 1.00 39.12 242 PRO A O 1
#

pLDDT: mean 79.59, std 16.31, range [29.23, 97.62]